Protein AF-A0A1U7P4U6-F1 (afdb_monomer_lite)

Organism: NCBI:txid249408

Structure (mmCIF, N/CA/C/O backbone):
data_AF-A0A1U7P4U6-F1
#
_entry.id   AF-A0A1U7P4U6-F1
#
loop_
_atom_site.group_PDB
_atom_site.id
_atom_site.type_symbol
_atom_site.label_atom_id
_atom_site.label_alt_id
_atom_site.label_comp_id
_atom_site.label_asym_id
_atom_site.label_entity_id
_atom_site.label_seq_id
_atom_site.pdbx_PDB_ins_code
_atom_site.Cartn_x
_atom_site.Cartn_y
_atom_site.Cartn_z
_atom_site.occupancy
_atom_site.B_iso_or_equiv
_atom_site.auth_seq_id
_atom_site.auth_comp_id
_atom_site.auth_asym_id
_atom_site.auth_atom_id
_atom_site.pdbx_PDB_model_num
ATOM 1 N N . MET A 1 1 ? 29.900 33.992 -66.156 1.00 55.50 1 MET A N 1
ATOM 2 C CA . MET A 1 1 ? 29.166 33.677 -67.401 1.00 55.50 1 MET A CA 1
ATOM 3 C C . MET A 1 1 ? 28.022 32.745 -67.051 1.00 55.50 1 MET A C 1
ATOM 5 O O . MET A 1 1 ? 28.224 31.844 -66.248 1.00 55.50 1 MET A O 1
ATOM 9 N N . THR A 1 2 ? 26.828 32.993 -67.5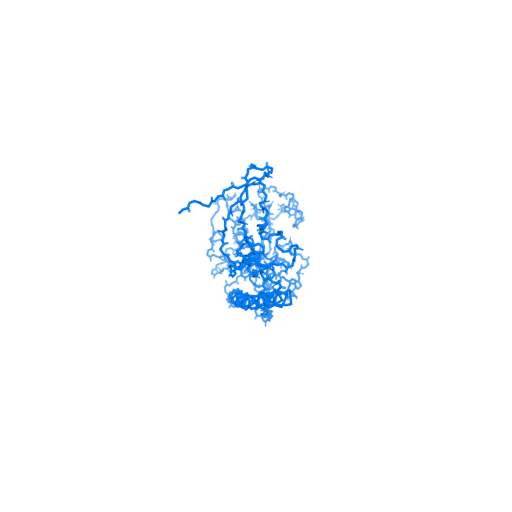75 1.00 81.25 2 THR A N 1
ATOM 10 C CA . THR A 1 2 ? 25.659 32.120 -67.413 1.00 81.25 2 THR A CA 1
ATOM 11 C C . THR A 1 2 ? 25.801 30.893 -68.313 1.00 81.25 2 THR A C 1
ATOM 13 O O . THR A 1 2 ? 26.124 31.033 -69.490 1.00 81.25 2 THR A O 1
ATOM 16 N N . LEU A 1 3 ? 25.579 29.696 -67.762 1.00 89.81 3 LEU A N 1
ATOM 17 C CA . LEU A 1 3 ? 25.575 28.460 -68.549 1.00 89.81 3 LEU A CA 1
ATOM 18 C C . LEU A 1 3 ? 24.388 28.463 -69.527 1.00 89.81 3 LEU A C 1
ATOM 20 O O . LEU A 1 3 ? 23.290 28.872 -69.131 1.00 89.81 3 LEU A O 1
ATOM 24 N N . PRO A 1 4 ? 24.569 28.002 -70.776 1.00 93.56 4 PRO A N 1
ATOM 25 C CA . PRO A 1 4 ? 23.476 27.903 -71.733 1.00 93.56 4 PRO A CA 1
ATOM 26 C C . PRO A 1 4 ? 22.431 26.886 -71.251 1.00 93.56 4 PRO A C 1
ATOM 28 O O . PRO A 1 4 ? 22.769 25.848 -70.676 1.00 93.56 4 PRO A O 1
ATOM 31 N N . VAL A 1 5 ? 21.151 27.198 -71.467 1.00 94.06 5 VAL A N 1
ATOM 32 C CA . VAL A 1 5 ? 20.014 26.347 -71.084 1.00 94.06 5 VAL A CA 1
ATOM 33 C C . VAL A 1 5 ? 19.360 25.799 -72.344 1.00 94.06 5 VAL A C 1
ATOM 35 O O . VAL A 1 5 ? 18.962 26.569 -73.216 1.00 94.06 5 VAL A O 1
ATOM 38 N N . HIS A 1 6 ? 19.209 24.481 -72.422 1.00 93.25 6 HIS A N 1
ATOM 39 C CA . HIS A 1 6 ? 18.586 23.801 -73.552 1.00 93.25 6 HIS A CA 1
ATOM 40 C C . HIS A 1 6 ? 17.332 23.045 -73.114 1.00 93.25 6 HIS A C 1
ATOM 42 O O . HIS A 1 6 ? 17.271 22.518 -72.005 1.00 93.25 6 HIS A O 1
ATOM 48 N N . ARG A 1 7 ? 16.337 22.971 -74.003 1.00 91.94 7 ARG A N 1
ATOM 49 C CA . ARG A 1 7 ? 15.108 22.170 -73.820 1.00 91.94 7 ARG A CA 1
ATOM 50 C C . ARG A 1 7 ? 15.177 20.792 -74.474 1.00 91.94 7 ARG A C 1
ATOM 52 O O . ARG A 1 7 ? 14.282 19.978 -74.288 1.00 91.94 7 ARG A O 1
ATOM 59 N N . GLU A 1 8 ? 16.257 20.540 -75.200 1.00 91.88 8 GLU A N 1
ATOM 60 C CA . GLU A 1 8 ? 16.641 19.253 -75.771 1.00 91.88 8 GLU A CA 1
ATOM 61 C C . GLU A 1 8 ? 18.123 19.040 -75.465 1.00 91.88 8 GLU A C 1
ATOM 63 O O . GLU A 1 8 ? 18.867 20.010 -75.314 1.00 91.88 8 GLU A O 1
ATOM 68 N N . ILE A 1 9 ? 18.554 17.790 -75.311 1.00 92.44 9 ILE A N 1
ATOM 69 C CA . ILE A 1 9 ? 19.951 17.483 -74.989 1.00 92.44 9 ILE A CA 1
ATOM 70 C C . ILE A 1 9 ? 20.779 17.641 -76.275 1.00 92.44 9 ILE A C 1
ATOM 72 O O . ILE A 1 9 ? 20.522 16.895 -77.218 1.00 92.44 9 ILE A O 1
ATOM 76 N N . PRO A 1 10 ? 21.751 18.572 -76.338 1.00 93.19 10 PRO A N 1
ATOM 77 C CA . PRO A 1 10 ? 22.569 18.759 -77.533 1.00 93.19 10 PRO A CA 1
ATOM 78 C C . PRO A 1 10 ? 23.469 17.555 -77.822 1.00 93.19 10 PRO A C 1
ATOM 80 O O . PRO A 1 10 ? 23.935 16.883 -76.896 1.00 93.19 10 PRO A O 1
ATOM 83 N N . ASP A 1 11 ? 23.779 17.342 -79.100 1.00 92.19 11 ASP A N 1
ATOM 84 C CA . ASP A 1 11 ? 24.705 16.296 -79.533 1.00 92.19 11 ASP A CA 1
ATOM 85 C C . ASP A 1 11 ? 26.071 16.427 -78.845 1.00 92.19 11 ASP A C 1
ATOM 87 O O . ASP A 1 11 ? 26.626 17.515 -78.687 1.00 92.19 11 ASP A O 1
ATOM 91 N N . GLY A 1 12 ? 26.617 15.293 -78.402 1.00 91.25 12 GLY A N 1
ATOM 92 C CA . GLY A 1 12 ? 27.886 15.242 -77.673 1.00 91.25 12 GLY A CA 1
ATOM 93 C C . GLY A 1 12 ? 27.808 15.654 -76.196 1.00 91.25 12 GLY A C 1
ATOM 94 O O . GLY A 1 12 ? 28.801 15.487 -75.483 1.00 91.25 12 GLY A O 1
ATOM 95 N N . LEU A 1 13 ? 26.651 16.115 -75.703 1.00 95.31 13 LEU A N 1
ATOM 96 C CA . LEU A 1 13 ? 26.385 16.356 -74.282 1.00 95.31 13 LEU A CA 1
ATOM 97 C C . LEU A 1 13 ? 25.412 15.323 -73.714 1.00 95.31 13 LEU A C 1
ATOM 99 O O . LEU A 1 13 ? 24.599 14.737 -74.422 1.00 95.31 13 LEU A O 1
ATOM 103 N N . ASN A 1 14 ? 25.471 15.093 -72.404 1.00 95.50 14 ASN A N 1
ATOM 104 C CA . ASN A 1 14 ? 24.477 14.273 -71.722 1.00 95.50 14 ASN A CA 1
ATOM 105 C C . ASN A 1 14 ? 24.374 14.634 -70.233 1.00 95.50 14 ASN A C 1
ATOM 107 O O . ASN A 1 14 ? 25.322 15.136 -69.626 1.00 95.50 14 ASN A O 1
ATOM 111 N N . HIS A 1 15 ? 23.217 14.377 -69.626 1.00 93.56 15 HIS A N 1
ATOM 112 C CA . HIS A 1 15 ? 23.033 14.536 -68.187 1.00 93.56 15 HIS A CA 1
ATOM 113 C C . HIS A 1 15 ? 23.576 13.313 -67.434 1.00 93.56 15 HIS A C 1
ATOM 115 O O . HIS A 1 15 ? 23.691 12.214 -67.982 1.00 93.56 15 HIS A O 1
ATOM 121 N N . LYS A 1 16 ? 23.844 13.465 -66.130 1.00 90.88 16 LYS A N 1
ATOM 122 C CA . LYS A 1 16 ? 24.446 12.416 -65.277 1.00 90.88 16 LYS A CA 1
ATOM 123 C C . LYS A 1 16 ? 23.777 11.040 -65.425 1.00 90.88 16 LYS A C 1
ATOM 125 O O . LYS A 1 16 ? 24.458 10.029 -65.574 1.00 90.88 16 LYS A O 1
ATOM 130 N N . THR A 1 17 ? 22.444 10.989 -65.424 1.00 90.06 17 THR A N 1
ATOM 131 C CA . THR A 1 17 ? 21.691 9.729 -65.576 1.00 90.06 17 THR A CA 1
ATOM 132 C C . THR A 1 17 ? 21.858 9.085 -66.957 1.00 90.06 17 THR A C 1
ATOM 134 O O . THR A 1 17 ? 21.871 7.861 -67.052 1.00 90.06 17 THR A O 1
ATOM 137 N N . GLY A 1 18 ? 21.990 9.876 -68.025 1.00 90.50 18 GLY A N 1
ATOM 138 C CA . GLY A 1 18 ? 22.149 9.374 -69.387 1.00 90.50 18 GLY A CA 1
ATOM 139 C C . GLY A 1 18 ? 23.566 8.863 -69.626 1.00 90.50 18 GLY A C 1
ATOM 140 O O . GLY A 1 18 ? 23.717 7.751 -70.120 1.00 90.50 18 GLY A O 1
ATOM 141 N N . LEU A 1 19 ? 24.588 9.573 -69.126 1.00 91.44 19 LEU A N 1
ATOM 142 C CA . LEU A 1 19 ? 25.961 9.050 -69.061 1.00 91.44 19 LEU A CA 1
ATOM 143 C C . LEU A 1 19 ? 26.020 7.721 -68.299 1.00 91.44 19 LEU A C 1
ATOM 145 O O . LEU A 1 19 ? 26.607 6.756 -68.781 1.00 91.44 19 LEU A O 1
ATOM 149 N N . LYS A 1 20 ? 25.312 7.618 -67.165 1.00 88.44 20 LYS A N 1
ATOM 150 C CA . LYS A 1 20 ? 25.260 6.379 -66.379 1.00 88.44 20 LYS A CA 1
ATOM 151 C C . LYS A 1 20 ? 24.671 5.196 -67.154 1.00 88.44 20 LYS A C 1
ATOM 153 O O . LYS A 1 20 ? 25.165 4.077 -67.012 1.00 88.44 20 LYS A O 1
ATOM 158 N N . ARG A 1 21 ? 23.653 5.428 -67.995 1.00 90.00 21 ARG A N 1
ATOM 159 C CA . ARG A 1 21 ? 23.093 4.398 -68.896 1.00 90.00 21 ARG A CA 1
ATOM 160 C C . ARG A 1 21 ? 24.102 3.944 -69.956 1.00 90.00 21 ARG A C 1
ATOM 162 O O . ARG A 1 21 ? 24.082 2.776 -70.321 1.00 90.00 21 ARG A O 1
ATOM 169 N N . LEU A 1 22 ? 25.003 4.831 -70.378 1.00 90.12 22 LEU A N 1
ATOM 170 C CA . LEU A 1 22 ? 26.117 4.534 -71.288 1.00 90.12 22 LEU A CA 1
ATOM 171 C C . LEU A 1 22 ? 27.331 3.897 -70.585 1.00 90.12 22 LEU A C 1
ATOM 173 O O . LEU A 1 22 ? 28.326 3.603 -71.236 1.00 90.12 22 LEU A O 1
ATOM 177 N N . GLY A 1 23 ? 27.275 3.677 -69.265 1.00 87.69 23 GLY A N 1
ATOM 178 C CA . GLY A 1 23 ? 28.413 3.162 -68.499 1.00 87.69 23 GLY A CA 1
ATOM 179 C C . GLY A 1 23 ? 29.506 4.201 -68.234 1.00 87.69 23 GLY A C 1
ATOM 180 O O . GLY A 1 23 ? 30.621 3.808 -67.906 1.00 87.69 23 GLY A O 1
ATOM 181 N N . LEU A 1 24 ? 29.189 5.495 -68.346 1.00 91.12 24 LEU A N 1
ATOM 182 C CA . LEU A 1 24 ? 30.116 6.615 -68.177 1.00 91.12 24 LEU A CA 1
ATOM 183 C C . LEU A 1 24 ? 29.758 7.487 -66.958 1.00 91.12 24 LEU A C 1
ATOM 185 O O . LEU A 1 24 ? 28.585 7.646 -66.610 1.00 91.12 24 LEU A O 1
ATOM 189 N N . SER A 1 25 ? 30.763 8.077 -66.314 1.00 87.88 25 SER A N 1
ATOM 190 C CA . SER A 1 25 ? 30.631 9.079 -65.255 1.00 87.88 25 SER A CA 1
ATOM 191 C C . SER A 1 25 ? 31.148 10.443 -65.742 1.00 87.88 25 SER A C 1
ATOM 193 O O . SER A 1 25 ? 32.100 10.506 -66.522 1.00 87.88 25 SER A O 1
ATOM 195 N N . PRO A 1 26 ? 30.518 11.559 -65.337 1.00 90.69 26 PRO A N 1
ATOM 196 C CA . PRO A 1 26 ? 30.991 12.889 -65.708 1.00 90.69 26 PRO A CA 1
ATOM 197 C C . PRO A 1 26 ? 32.293 13.231 -64.967 1.00 90.69 26 PRO A C 1
ATOM 199 O O . PRO A 1 26 ? 32.318 13.204 -63.738 1.00 90.69 26 PRO A O 1
ATOM 202 N N . THR A 1 27 ? 33.347 13.585 -65.703 1.00 82.94 27 THR A N 1
ATOM 203 C CA . THR A 1 27 ? 34.689 13.893 -65.160 1.00 82.94 27 THR A CA 1
ATOM 204 C C . THR A 1 27 ? 35.206 15.292 -65.524 1.00 82.94 27 THR A C 1
ATOM 206 O O . THR A 1 27 ? 36.361 15.604 -65.258 1.00 82.94 27 THR A O 1
ATOM 209 N N . GLY A 1 28 ? 34.352 16.149 -66.094 1.00 83.88 28 GLY A N 1
ATOM 210 C CA . GLY A 1 28 ? 34.682 17.526 -66.483 1.00 83.88 28 GLY A CA 1
ATOM 211 C C . GLY A 1 28 ? 33.637 18.550 -66.037 1.00 83.88 28 GLY A C 1
ATOM 212 O O . GLY A 1 28 ? 32.666 18.211 -65.354 1.00 83.88 28 GLY A O 1
ATOM 213 N N . ASP A 1 29 ? 33.841 19.802 -66.446 1.00 91.12 29 ASP A N 1
ATOM 214 C CA . ASP A 1 29 ? 32.976 20.924 -66.080 1.00 91.12 29 ASP A CA 1
ATOM 215 C C . ASP A 1 29 ? 31.543 20.768 -66.603 1.00 91.12 29 ASP A C 1
ATOM 217 O O . ASP A 1 29 ? 31.268 20.104 -67.608 1.00 91.12 29 ASP A O 1
ATOM 221 N N . VAL A 1 30 ? 30.607 21.420 -65.912 1.00 94.12 30 VAL A N 1
ATOM 222 C CA . VAL A 1 30 ? 29.237 21.566 -66.406 1.00 94.12 30 VAL A CA 1
ATOM 223 C C . VAL A 1 30 ? 29.261 22.528 -67.588 1.00 94.12 30 VAL A C 1
ATOM 225 O O . VAL A 1 30 ? 29.617 23.693 -67.430 1.00 94.12 30 VAL A O 1
ATOM 228 N N . LEU A 1 31 ? 28.855 22.051 -68.763 1.00 94.31 31 LEU A N 1
ATOM 229 C CA . LEU A 1 31 ? 28.908 22.839 -69.998 1.00 94.31 31 LEU A CA 1
ATOM 230 C C . LEU A 1 31 ? 27.579 23.528 -70.318 1.00 94.31 31 LEU A C 1
ATOM 232 O O . LEU A 1 31 ? 27.561 24.544 -71.007 1.00 94.31 31 LEU A O 1
ATOM 236 N N . ALA A 1 32 ? 26.468 22.983 -69.818 1.00 94.06 32 ALA A N 1
ATOM 237 C CA . ALA A 1 32 ? 25.128 23.500 -70.060 1.00 94.06 32 ALA A CA 1
ATOM 238 C C . ALA A 1 32 ? 24.122 22.979 -69.019 1.00 94.06 32 ALA A C 1
ATOM 240 O O . ALA A 1 32 ? 24.419 22.071 -68.239 1.00 94.06 32 ALA A O 1
ATOM 241 N N . LEU A 1 33 ? 22.911 23.531 -69.027 1.00 96.00 33 LEU A N 1
ATOM 242 C CA . LEU A 1 33 ? 21.767 23.025 -68.271 1.00 96.00 33 LEU A CA 1
ATOM 243 C C . LEU A 1 33 ? 20.709 22.482 -69.235 1.00 96.00 33 LEU A C 1
ATOM 245 O O . LEU A 1 33 ? 20.393 23.113 -70.239 1.00 96.00 33 LEU A O 1
ATOM 249 N N . TYR A 1 34 ? 20.128 21.337 -68.903 1.00 95.62 34 TYR A N 1
ATOM 250 C CA . TYR A 1 34 ? 18.962 20.780 -69.578 1.00 95.62 34 TYR A CA 1
ATOM 251 C C . TYR A 1 34 ? 17.714 21.073 -68.749 1.00 95.62 34 TYR A C 1
ATOM 253 O O . TYR A 1 34 ? 17.629 20.643 -67.599 1.00 95.62 34 TYR A O 1
ATOM 261 N N . GLU A 1 35 ? 16.777 21.828 -69.316 1.00 95.88 35 GLU A N 1
ATOM 262 C CA . GLU A 1 35 ? 15.482 22.158 -68.726 1.00 95.88 35 GLU A CA 1
ATOM 263 C C . GLU A 1 35 ? 14.418 21.190 -69.240 1.00 95.88 35 GLU A C 1
ATOM 265 O O . GLU A 1 35 ? 14.168 21.101 -70.441 1.00 95.88 35 GLU A O 1
ATOM 270 N N . TYR A 1 36 ? 13.773 20.477 -68.323 1.00 91.50 36 TYR A N 1
ATOM 271 C CA . TYR A 1 36 ? 12.796 19.446 -68.642 1.00 91.50 36 TYR A CA 1
ATOM 272 C C . TYR A 1 36 ? 11.529 19.619 -67.811 1.00 91.50 36 TYR A C 1
ATOM 274 O O . TYR A 1 36 ? 11.538 20.171 -66.710 1.00 91.50 36 TYR A O 1
ATOM 282 N N . ARG A 1 37 ? 10.403 19.161 -68.359 1.00 92.31 37 ARG A N 1
ATOM 283 C CA . ARG A 1 37 ? 9.091 19.314 -67.728 1.00 92.31 37 ARG A CA 1
ATOM 284 C C . ARG A 1 37 ? 8.827 18.189 -66.728 1.00 92.31 37 ARG A C 1
ATOM 286 O O . ARG A 1 37 ? 8.955 17.013 -67.061 1.00 92.31 37 ARG A O 1
ATOM 293 N N . THR A 1 38 ? 8.375 18.550 -65.532 1.00 90.19 38 THR A N 1
ATOM 294 C CA . THR A 1 38 ? 7.883 17.641 -64.491 1.00 90.19 38 THR A CA 1
ATOM 295 C C . THR A 1 38 ? 6.412 17.927 -64.180 1.00 90.19 38 THR A C 1
ATOM 297 O O . THR A 1 38 ? 5.814 18.883 -64.678 1.00 90.19 38 THR A O 1
ATOM 300 N N . ARG A 1 39 ? 5.786 17.092 -63.340 1.00 87.00 39 ARG A N 1
ATOM 301 C CA . ARG A 1 39 ? 4.396 17.311 -62.894 1.00 87.00 39 ARG A CA 1
ATOM 302 C C . ARG A 1 39 ? 4.227 18.597 -62.073 1.00 87.00 39 ARG A C 1
ATOM 304 O O . ARG A 1 39 ? 3.108 19.080 -61.958 1.00 87.00 39 ARG A O 1
ATOM 311 N N . LYS A 1 40 ? 5.317 19.135 -61.511 1.00 88.88 40 LYS A N 1
ATOM 312 C CA . LYS A 1 40 ? 5.330 20.336 -60.661 1.00 88.88 40 LYS A CA 1
ATOM 313 C C . LYS A 1 40 ? 5.848 21.591 -61.379 1.00 88.88 40 LYS A C 1
ATOM 315 O O . LYS A 1 40 ? 5.949 22.635 -60.748 1.00 88.88 40 LYS A O 1
ATOM 320 N N . GLY A 1 41 ? 6.169 21.513 -62.674 1.00 92.25 41 GLY A N 1
ATOM 321 C CA . GLY A 1 41 ? 6.690 22.646 -63.445 1.00 92.25 41 GLY A CA 1
ATOM 322 C C . GLY A 1 41 ? 7.861 22.252 -64.339 1.00 92.25 41 GLY A C 1
ATOM 323 O O . GLY A 1 41 ? 7.825 21.203 -64.974 1.00 92.25 41 GLY A O 1
ATOM 324 N N . TYR A 1 42 ? 8.884 23.100 -64.408 1.00 91.69 42 TYR A N 1
ATOM 325 C CA . TYR A 1 42 ? 10.138 22.807 -65.102 1.00 91.69 42 TYR A CA 1
ATOM 326 C C . TYR A 1 42 ? 11.269 22.658 -64.089 1.00 91.69 42 TYR A C 1
ATOM 328 O O . TYR A 1 42 ? 11.386 23.455 -63.161 1.00 91.69 42 TYR A O 1
ATOM 336 N N . GLU A 1 43 ? 12.109 21.651 -64.291 1.00 94.69 43 GLU A N 1
ATOM 337 C CA . GLU A 1 43 ? 13.324 21.418 -63.516 1.00 94.69 43 GLU A CA 1
ATOM 338 C C . GLU A 1 43 ? 14.542 21.457 -64.436 1.00 94.69 43 GLU A C 1
ATOM 340 O O . GLU A 1 43 ? 14.427 21.331 -65.656 1.00 94.69 43 GLU A O 1
ATOM 345 N N . ARG A 1 44 ? 15.727 21.656 -63.853 1.00 94.50 44 ARG A N 1
ATOM 346 C CA . ARG A 1 44 ? 16.990 21.725 -64.594 1.00 94.50 44 ARG A CA 1
ATOM 347 C C . ARG A 1 44 ? 17.990 20.719 -64.056 1.00 94.50 44 ARG A C 1
ATOM 349 O O . ARG A 1 44 ? 18.078 20.513 -62.849 1.00 94.50 44 ARG A O 1
ATOM 356 N N . CYS A 1 45 ? 18.783 20.133 -64.944 1.00 93.56 45 CYS A N 1
ATOM 357 C CA . CYS A 1 45 ? 19.941 19.331 -64.562 1.00 93.56 45 CYS A CA 1
ATOM 358 C C . CYS A 1 45 ? 21.173 19.670 -65.404 1.00 93.56 45 CYS A C 1
ATOM 360 O O . CYS A 1 45 ? 21.062 20.141 -66.533 1.00 93.56 45 CYS A O 1
ATOM 362 N N . ASN A 1 46 ? 22.352 19.386 -64.859 1.00 96.81 46 ASN A N 1
ATOM 363 C CA . ASN A 1 46 ? 23.634 19.655 -65.506 1.00 96.81 46 ASN A CA 1
ATOM 364 C C . ASN A 1 46 ? 23.887 18.725 -66.702 1.00 96.81 46 ASN A C 1
ATOM 366 O O . ASN A 1 46 ? 23.636 17.517 -66.619 1.00 96.81 46 ASN A O 1
ATOM 370 N N . LEU A 1 47 ? 24.445 19.289 -67.773 1.00 95.38 47 LEU A N 1
ATOM 371 C CA . LEU A 1 47 ? 24.953 18.587 -68.947 1.00 95.38 47 LEU A CA 1
ATOM 372 C C . LEU A 1 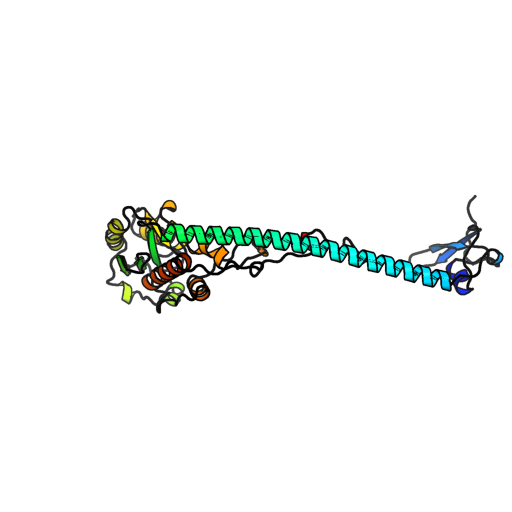47 ? 26.484 18.600 -68.966 1.00 95.38 47 LEU A C 1
ATOM 374 O O . LEU A 1 47 ? 27.119 19.618 -68.683 1.00 95.38 47 LEU A O 1
ATOM 378 N N . TYR A 1 48 ? 27.057 17.465 -69.350 1.00 96.12 48 TYR A N 1
ATOM 379 C CA . TYR A 1 48 ? 28.495 17.216 -69.415 1.00 96.12 48 TYR A CA 1
ATOM 380 C C . TYR A 1 48 ? 28.859 16.686 -70.804 1.00 96.12 48 TYR A C 1
ATOM 382 O O . TYR A 1 48 ? 28.040 16.013 -71.433 1.00 96.12 48 TYR A O 1
ATOM 390 N N . ALA A 1 49 ? 30.080 16.946 -71.274 1.00 94.81 49 ALA A N 1
ATOM 391 C CA . ALA A 1 49 ? 30.564 16.366 -72.526 1.00 94.81 49 ALA A CA 1
ATOM 392 C C . ALA A 1 49 ? 30.713 14.843 -72.412 1.00 94.81 49 ALA A C 1
ATOM 394 O O . ALA A 1 49 ? 31.409 14.346 -71.529 1.00 94.81 49 ALA A O 1
ATOM 395 N N . VAL A 1 50 ? 30.111 14.107 -73.349 1.00 90.81 50 VAL A N 1
ATOM 396 C CA . VAL A 1 50 ? 30.233 12.642 -73.441 1.00 90.81 50 VAL A CA 1
ATOM 397 C C . VAL A 1 50 ? 31.684 12.241 -73.717 1.00 90.81 50 VAL A C 1
ATOM 399 O O . VAL A 1 50 ? 32.180 11.299 -73.113 1.00 90.81 50 VAL A O 1
ATOM 402 N N . ALA A 1 51 ? 32.387 12.991 -74.573 1.00 90.88 51 ALA A N 1
ATOM 403 C CA . ALA A 1 51 ? 33.787 12.732 -74.922 1.00 90.88 51 ALA A CA 1
ATOM 404 C C . ALA A 1 51 ? 34.769 12.952 -73.755 1.00 90.88 51 ALA A C 1
ATOM 406 O O . ALA A 1 51 ? 35.855 12.385 -73.755 1.00 90.88 51 ALA A O 1
ATOM 407 N N . ALA A 1 52 ? 34.388 13.768 -72.768 1.00 89.25 52 ALA A N 1
ATOM 408 C CA . ALA A 1 52 ? 35.184 14.024 -71.570 1.00 89.25 52 ALA A CA 1
ATOM 409 C C . ALA A 1 52 ? 34.775 13.132 -70.384 1.00 89.25 52 ALA A C 1
ATOM 411 O O . ALA A 1 52 ? 35.274 13.339 -69.279 1.00 89.25 52 ALA A O 1
ATOM 412 N N . ALA A 1 53 ? 33.842 12.193 -70.585 1.00 90.44 53 ALA A N 1
ATOM 413 C CA . ALA A 1 53 ? 33.351 11.282 -69.558 1.00 90.44 53 ALA A CA 1
ATOM 414 C C . ALA A 1 53 ? 34.210 10.009 -69.484 1.00 90.44 53 ALA A C 1
ATOM 416 O O . ALA A 1 53 ? 34.705 9.516 -70.498 1.00 90.44 53 ALA A O 1
ATOM 417 N N . ALA A 1 54 ? 34.356 9.450 -68.284 1.00 89.00 54 ALA A N 1
ATOM 418 C CA . ALA A 1 54 ? 35.168 8.259 -68.035 1.00 89.00 54 ALA A CA 1
ATOM 419 C C . ALA A 1 54 ? 34.295 7.011 -67.795 1.00 89.00 54 ALA A C 1
ATOM 421 O O . ALA A 1 54 ? 33.159 7.151 -67.341 1.00 89.00 54 ALA A O 1
ATOM 422 N N . PRO A 1 55 ? 34.788 5.782 -68.046 1.00 89.44 55 PRO A N 1
ATOM 423 C CA . PRO A 1 55 ? 34.083 4.556 -67.670 1.00 89.44 55 PRO A CA 1
ATOM 424 C C . PRO A 1 55 ? 33.741 4.513 -66.174 1.00 89.44 55 PRO A C 1
ATOM 426 O O . PRO A 1 55 ? 34.559 4.865 -65.326 1.00 89.44 55 PRO A O 1
ATOM 429 N N . ILE A 1 56 ? 32.535 4.054 -65.837 1.00 84.50 56 ILE A N 1
ATOM 430 C CA . ILE A 1 56 ? 32.133 3.838 -64.443 1.00 84.50 56 ILE A CA 1
ATOM 431 C C . ILE A 1 56 ? 32.896 2.641 -63.880 1.00 84.50 56 ILE A C 1
ATOM 433 O O . ILE A 1 56 ? 32.717 1.512 -64.344 1.00 84.50 56 ILE A O 1
ATOM 437 N N . ASP A 1 57 ? 33.646 2.866 -62.802 1.00 83.19 57 ASP A N 1
ATOM 438 C CA . ASP A 1 57 ? 34.178 1.798 -61.958 1.00 83.19 57 ASP A CA 1
ATOM 439 C C . ASP A 1 57 ? 33.053 1.170 -61.118 1.00 83.19 57 ASP A C 1
ATOM 441 O O . ASP A 1 57 ? 32.834 1.491 -59.949 1.00 83.19 57 ASP A O 1
ATOM 445 N N . ARG A 1 58 ? 32.287 0.269 -61.740 1.00 81.69 58 ARG A N 1
ATOM 446 C CA . ARG A 1 58 ? 31.158 -0.405 -61.081 1.00 81.69 58 ARG A CA 1
ATOM 447 C C . ARG A 1 58 ? 31.608 -1.263 -59.899 1.00 81.69 58 ARG A C 1
ATOM 449 O O . ARG A 1 58 ? 30.851 -1.398 -58.938 1.00 81.69 58 ARG A O 1
ATOM 456 N N . ALA A 1 59 ? 32.804 -1.847 -59.975 1.00 82.62 59 ALA A N 1
ATOM 457 C CA . ALA A 1 59 ? 33.356 -2.676 -58.911 1.00 82.62 59 ALA A CA 1
ATOM 458 C C . ALA A 1 59 ? 33.731 -1.813 -57.697 1.00 82.62 59 ALA A C 1
ATOM 460 O O . ALA A 1 59 ? 33.311 -2.125 -56.581 1.00 82.62 59 ALA A O 1
ATOM 461 N N . GLY A 1 60 ? 34.416 -0.689 -57.916 1.00 82.81 60 GLY A N 1
ATOM 462 C CA . GLY A 1 60 ? 34.723 0.294 -56.880 1.00 82.81 60 GLY A CA 1
ATOM 463 C C . GLY A 1 60 ? 33.479 0.952 -56.286 1.00 82.81 60 GLY A C 1
ATOM 464 O O . GLY A 1 60 ? 33.380 1.061 -55.065 1.00 82.81 60 GLY A O 1
ATOM 465 N N . GLU A 1 61 ? 32.474 1.311 -57.097 1.00 82.00 61 GLU A N 1
ATOM 466 C CA . GLU A 1 61 ? 31.193 1.844 -56.600 1.00 82.00 61 GLU A CA 1
ATOM 467 C C . GLU A 1 61 ? 30.437 0.821 -55.732 1.00 82.00 61 GLU A C 1
ATOM 469 O O . GLU A 1 61 ? 29.907 1.172 -54.671 1.00 82.00 61 GLU A O 1
ATOM 474 N N . ALA A 1 62 ? 30.392 -0.449 -56.150 1.00 82.94 62 ALA A N 1
ATOM 475 C CA . ALA A 1 62 ? 29.761 -1.520 -55.381 1.00 82.94 62 ALA A CA 1
ATOM 476 C C . ALA A 1 62 ? 30.505 -1.789 -54.065 1.00 82.94 62 ALA A C 1
ATOM 478 O O . ALA A 1 62 ? 29.867 -1.908 -53.014 1.00 82.94 62 ALA A O 1
ATOM 479 N N . GLN A 1 63 ? 31.840 -1.820 -54.107 1.00 85.94 63 GLN A N 1
ATOM 480 C CA . GLN A 1 63 ? 32.680 -1.980 -52.925 1.00 85.94 63 GLN A CA 1
ATOM 481 C C . GLN A 1 63 ? 32.502 -0.800 -51.961 1.00 85.94 63 GLN A C 1
ATOM 483 O O . GLN A 1 63 ? 32.237 -1.016 -50.783 1.00 85.94 63 GLN A O 1
ATOM 488 N N . ALA A 1 64 ? 32.527 0.442 -52.452 1.00 83.69 64 ALA A N 1
ATOM 489 C CA . ALA A 1 64 ? 32.293 1.637 -51.644 1.00 83.69 64 ALA A CA 1
ATOM 490 C C . ALA A 1 64 ? 30.893 1.644 -51.008 1.00 83.69 64 ALA A C 1
ATOM 492 O O . ALA A 1 64 ? 30.747 1.997 -49.836 1.00 83.69 64 ALA A O 1
ATOM 493 N N . ARG A 1 65 ? 29.852 1.214 -51.739 1.00 87.06 65 ARG A N 1
ATOM 494 C CA . ARG A 1 65 ? 28.496 1.059 -51.188 1.00 87.06 65 ARG A CA 1
ATOM 495 C C . ARG A 1 65 ? 28.457 0.007 -50.079 1.00 87.06 65 ARG A C 1
ATOM 497 O O . ARG A 1 65 ? 27.840 0.257 -49.045 1.00 87.06 65 ARG A O 1
ATOM 504 N N . LYS A 1 66 ? 29.108 -1.145 -50.276 1.00 91.94 66 LYS A N 1
ATOM 505 C CA . LYS A 1 66 ? 29.201 -2.205 -49.263 1.00 91.94 66 LYS A CA 1
ATOM 506 C C . LYS A 1 66 ? 29.927 -1.707 -48.013 1.00 91.94 66 LYS A C 1
ATOM 508 O O . LYS A 1 66 ? 29.404 -1.886 -46.920 1.00 91.94 66 LYS A O 1
ATOM 513 N N . THR A 1 67 ? 31.058 -1.020 -48.167 1.00 91.12 67 THR A N 1
ATOM 514 C CA . THR A 1 67 ? 31.811 -0.431 -47.048 1.00 91.12 67 THR A CA 1
ATOM 515 C C . THR A 1 67 ? 30.983 0.601 -46.285 1.00 91.12 67 THR A C 1
ATOM 517 O O . THR A 1 67 ? 30.932 0.547 -45.063 1.00 91.12 67 THR A O 1
ATOM 520 N N . ARG A 1 68 ? 30.264 1.498 -46.980 1.00 89.75 68 ARG A N 1
ATOM 521 C CA . ARG A 1 68 ? 29.355 2.463 -46.329 1.00 89.75 68 ARG A CA 1
ATOM 522 C C . ARG A 1 68 ? 28.233 1.773 -45.559 1.00 89.75 68 ARG A C 1
ATOM 524 O O . ARG A 1 68 ? 27.901 2.217 -44.468 1.00 89.75 68 ARG A O 1
ATOM 531 N N . LYS A 1 69 ? 27.657 0.701 -46.115 1.00 88.44 69 LYS A N 1
ATOM 532 C CA . LYS A 1 69 ? 26.638 -0.095 -45.421 1.00 88.44 69 LYS A CA 1
ATOM 533 C C . LYS A 1 69 ? 27.215 -0.737 -44.156 1.00 88.44 69 LYS A C 1
ATOM 535 O O . LYS A 1 69 ? 26.636 -0.566 -43.098 1.00 88.44 69 LYS A O 1
ATOM 540 N N . LEU A 1 70 ? 28.372 -1.394 -44.256 1.00 90.50 70 LEU A N 1
ATOM 541 C CA . LEU A 1 70 ? 29.041 -2.008 -43.104 1.00 90.50 70 LEU A CA 1
ATOM 542 C C . LEU A 1 70 ? 29.383 -0.981 -42.018 1.00 90.50 70 LEU A C 1
ATOM 544 O O . LEU A 1 70 ? 29.169 -1.258 -40.848 1.00 90.50 70 LEU A O 1
ATOM 548 N N . ALA A 1 71 ? 29.855 0.211 -42.393 1.00 86.62 71 ALA A N 1
ATOM 549 C CA . ALA A 1 71 ? 30.126 1.288 -41.442 1.00 86.62 71 ALA A CA 1
ATOM 550 C C . ALA A 1 71 ? 28.848 1.801 -40.752 1.00 86.62 71 ALA A C 1
ATOM 552 O O . ALA A 1 71 ? 28.871 2.077 -39.557 1.00 86.62 71 ALA A O 1
ATOM 553 N N . ARG A 1 72 ? 27.724 1.899 -41.482 1.00 84.44 72 ARG A N 1
ATOM 554 C CA . ARG A 1 72 ? 26.412 2.222 -40.894 1.00 84.44 72 ARG A CA 1
ATOM 555 C C . ARG A 1 72 ? 25.945 1.136 -39.928 1.00 84.44 72 ARG A C 1
ATOM 557 O O . ARG A 1 72 ? 25.557 1.463 -38.815 1.00 84.44 72 ARG A O 1
ATOM 564 N N . ASP A 1 73 ? 26.015 -0.129 -40.342 1.00 85.00 73 ASP A N 1
ATOM 565 C CA . ASP A 1 73 ? 25.607 -1.272 -39.521 1.00 85.00 73 ASP A CA 1
ATOM 566 C C . ASP A 1 73 ? 26.470 -1.370 -38.245 1.00 85.00 73 ASP A C 1
ATOM 568 O O . ASP A 1 73 ? 25.932 -1.584 -37.163 1.00 85.00 73 ASP A O 1
ATOM 572 N N . ALA A 1 74 ? 27.786 -1.140 -38.346 1.00 86.69 74 ALA A N 1
ATOM 573 C CA . ALA A 1 74 ? 28.698 -1.107 -37.200 1.00 86.69 74 ALA A CA 1
ATOM 574 C C . ALA A 1 74 ? 28.366 0.035 -36.230 1.00 86.69 74 ALA A C 1
ATOM 576 O O . ALA A 1 74 ? 28.189 -0.211 -35.042 1.00 86.69 74 ALA A O 1
ATOM 577 N N . ARG A 1 75 ? 28.179 1.261 -36.740 1.00 85.12 75 ARG A N 1
ATOM 578 C CA . ARG A 1 75 ? 27.777 2.410 -35.913 1.00 85.12 75 ARG A CA 1
ATOM 579 C C . ARG A 1 75 ? 26.429 2.179 -35.225 1.00 85.12 75 ARG A C 1
ATOM 581 O O . ARG A 1 75 ? 26.240 2.608 -34.093 1.00 85.12 75 ARG A O 1
ATOM 588 N N . ARG A 1 76 ? 25.487 1.511 -35.900 1.00 83.06 76 ARG A N 1
ATOM 589 C CA . ARG A 1 76 ? 24.195 1.145 -35.309 1.00 83.06 76 ARG A CA 1
ATOM 590 C C . ARG A 1 76 ? 24.378 0.195 -34.128 1.00 83.06 76 ARG A C 1
ATOM 592 O O . ARG A 1 76 ? 23.788 0.436 -33.086 1.00 83.06 76 ARG A O 1
ATOM 599 N N . LEU A 1 77 ? 25.203 -0.840 -34.285 1.00 86.00 77 LEU A N 1
ATOM 600 C CA . LEU A 1 77 ? 25.504 -1.785 -33.206 1.00 86.00 77 LEU A CA 1
ATOM 601 C C . LEU A 1 77 ? 26.215 -1.106 -32.026 1.00 86.00 77 LEU A C 1
ATOM 603 O O . LEU A 1 77 ? 25.889 -1.400 -30.883 1.00 86.00 77 LEU A O 1
ATOM 607 N N . GLU A 1 78 ? 27.145 -0.185 -32.292 1.00 86.69 78 GLU A N 1
ATOM 608 C CA . GLU A 1 78 ? 27.816 0.605 -31.248 1.00 86.69 78 GLU A CA 1
ATOM 609 C C . GLU A 1 78 ? 26.819 1.453 -30.447 1.00 86.69 78 GLU A C 1
ATOM 611 O O . GLU A 1 78 ? 26.850 1.436 -29.220 1.00 86.69 78 GLU A O 1
ATOM 616 N N . LEU A 1 79 ? 25.899 2.147 -31.127 1.00 84.25 79 LEU A N 1
ATOM 617 C CA . LEU A 1 79 ? 24.854 2.935 -30.465 1.00 84.25 79 LEU A CA 1
ATOM 618 C C . LEU A 1 79 ? 23.876 2.052 -29.680 1.00 84.25 79 LEU A C 1
ATOM 620 O O . LEU A 1 79 ? 23.555 2.379 -28.546 1.00 84.25 79 LEU A O 1
ATOM 624 N N . GLN A 1 80 ? 23.441 0.922 -30.247 1.00 84.31 80 GLN A N 1
ATOM 625 C CA . GLN A 1 80 ? 22.591 -0.050 -29.544 1.00 84.31 80 GLN A CA 1
ATOM 626 C C . GLN A 1 80 ? 23.247 -0.550 -28.258 1.00 84.31 80 GLN A C 1
ATOM 628 O O . GLN A 1 80 ? 22.597 -0.620 -27.222 1.00 84.31 80 GLN A O 1
ATOM 633 N N . ALA A 1 81 ? 24.538 -0.884 -28.315 1.00 87.25 81 ALA A N 1
ATOM 634 C CA . ALA A 1 81 ? 25.278 -1.326 -27.141 1.00 87.25 81 ALA A CA 1
ATOM 635 C C . ALA A 1 81 ? 25.382 -0.219 -26.081 1.00 87.25 81 ALA A C 1
ATOM 637 O O . ALA A 1 81 ? 25.220 -0.504 -24.899 1.00 87.25 81 ALA A O 1
ATOM 638 N N . HIS A 1 82 ? 25.605 1.028 -26.505 1.00 88.31 82 HIS A N 1
ATOM 639 C CA . HIS A 1 82 ? 25.665 2.178 -25.607 1.00 88.31 82 HIS A CA 1
ATOM 640 C C . HIS A 1 82 ? 24.336 2.412 -24.875 1.00 88.31 82 HIS A C 1
ATOM 642 O O . HIS A 1 82 ? 24.329 2.450 -23.649 1.00 88.31 82 HIS A O 1
ATOM 648 N N . PHE A 1 83 ? 23.210 2.480 -25.594 1.00 87.31 83 PHE A N 1
ATOM 649 C CA . PHE A 1 83 ? 21.900 2.671 -24.960 1.00 87.31 83 PHE A CA 1
ATOM 650 C C . PHE A 1 83 ? 21.499 1.484 -24.082 1.00 87.31 83 PHE A C 1
ATOM 652 O O . PHE A 1 83 ? 20.935 1.685 -23.013 1.00 87.31 83 PHE A O 1
ATOM 659 N N . ALA A 1 84 ? 21.845 0.252 -24.470 1.00 89.06 84 ALA A N 1
ATOM 660 C CA . ALA A 1 84 ? 21.615 -0.915 -23.623 1.00 89.06 84 ALA A CA 1
ATOM 661 C C . ALA A 1 84 ? 22.388 -0.837 -22.290 1.00 89.06 84 ALA A C 1
ATOM 663 O O . ALA A 1 84 ? 21.864 -1.245 -21.254 1.00 89.06 84 ALA A O 1
ATOM 664 N N . GLU A 1 85 ? 23.615 -0.306 -22.294 1.00 91.50 85 GLU A N 1
ATOM 665 C CA . GLU A 1 85 ? 24.403 -0.080 -21.075 1.00 91.50 85 GLU A CA 1
ATOM 666 C C . GLU A 1 85 ? 23.796 1.025 -20.192 1.00 91.50 85 GLU A C 1
ATOM 668 O O . GLU A 1 85 ? 23.728 0.880 -18.967 1.00 91.50 85 GLU A O 1
ATOM 673 N N . GLU A 1 86 ? 23.301 2.104 -20.800 1.00 92.81 86 GLU A N 1
ATOM 674 C CA . GLU A 1 86 ? 22.621 3.183 -20.075 1.00 92.81 86 GLU A CA 1
ATOM 675 C C . GLU A 1 86 ? 21.290 2.718 -19.467 1.00 92.81 86 GLU A C 1
ATOM 677 O O . GLU A 1 86 ? 21.042 2.964 -18.285 1.00 92.81 86 GLU A O 1
ATOM 682 N N . VAL A 1 87 ? 20.475 1.968 -20.219 1.00 92.94 87 VAL A N 1
ATOM 683 C CA . VAL A 1 87 ? 19.232 1.359 -19.717 1.00 92.94 87 VAL A CA 1
ATOM 684 C C . VAL A 1 87 ? 19.534 0.436 -18.540 1.00 92.94 87 VAL A C 1
ATOM 686 O O . VAL A 1 87 ? 18.923 0.584 -17.485 1.00 92.94 87 VAL A O 1
ATOM 689 N N . ALA A 1 88 ? 20.529 -0.449 -18.658 1.00 94.25 88 ALA A N 1
ATOM 690 C CA . ALA A 1 88 ? 20.918 -1.341 -17.563 1.00 94.25 88 ALA A CA 1
ATOM 691 C C . ALA A 1 88 ? 21.370 -0.572 -16.305 1.00 94.25 88 ALA A C 1
ATOM 693 O O . ALA A 1 88 ? 21.128 -1.010 -15.176 1.00 94.25 88 ALA A O 1
ATOM 694 N N . THR A 1 89 ? 22.010 0.587 -16.484 1.00 95.81 89 THR A N 1
ATOM 695 C CA . THR A 1 89 ? 22.398 1.468 -15.375 1.00 95.81 89 THR A CA 1
ATOM 696 C C . THR A 1 89 ? 21.166 2.063 -14.690 1.00 95.81 89 THR A C 1
ATOM 698 O O . THR A 1 89 ? 21.048 1.968 -13.467 1.00 95.81 89 THR A O 1
ATOM 701 N N . LEU A 1 90 ? 20.211 2.598 -15.458 1.00 95.25 90 LEU A N 1
ATOM 702 C CA . LEU A 1 90 ? 18.954 3.127 -14.920 1.00 95.25 90 LEU A CA 1
ATOM 703 C C . LEU A 1 90 ? 18.108 2.046 -14.233 1.00 95.25 90 LEU A C 1
ATOM 705 O O . LEU A 1 90 ? 17.554 2.293 -13.162 1.00 95.25 90 LEU A O 1
ATOM 709 N N . GLU A 1 91 ? 18.046 0.832 -14.786 1.00 96.56 91 GLU A N 1
ATOM 710 C CA . GLU A 1 91 ? 17.381 -0.309 -14.146 1.00 96.56 91 GLU A CA 1
ATOM 711 C C . GLU A 1 91 ? 18.012 -0.638 -12.787 1.00 96.56 91 GLU A C 1
ATOM 713 O O . GLU A 1 91 ? 17.302 -0.852 -11.800 1.00 96.56 91 GLU A O 1
ATOM 718 N N . ALA A 1 92 ? 19.346 -0.642 -12.698 1.00 97.25 92 ALA A N 1
ATOM 719 C CA . ALA A 1 92 ? 20.052 -0.896 -11.446 1.00 97.25 92 ALA A CA 1
ATOM 720 C C . ALA A 1 92 ? 19.788 0.199 -10.395 1.00 97.25 92 ALA A C 1
ATOM 722 O O . ALA A 1 92 ? 19.596 -0.102 -9.211 1.00 97.25 92 ALA A O 1
ATOM 723 N N . GLU A 1 93 ? 19.738 1.465 -10.812 1.00 97.25 93 GLU A N 1
ATOM 724 C CA . GLU A 1 93 ? 19.399 2.595 -9.943 1.00 97.25 93 GLU A CA 1
ATOM 725 C C . GLU A 1 93 ? 17.944 2.533 -9.459 1.00 97.25 93 GLU A C 1
ATOM 727 O O . GLU A 1 93 ? 17.685 2.657 -8.255 1.00 97.25 93 GLU A O 1
ATOM 732 N N . ALA A 1 94 ? 17.002 2.267 -10.368 1.00 97.06 94 ALA A N 1
ATOM 733 C CA . ALA A 1 94 ? 15.585 2.108 -10.061 1.00 97.06 94 ALA A CA 1
ATOM 734 C C . ALA A 1 94 ? 15.351 0.943 -9.088 1.00 97.06 94 ALA A C 1
ATOM 736 O O . ALA A 1 94 ? 14.656 1.099 -8.076 1.00 97.06 94 ALA A O 1
ATOM 737 N N . LEU A 1 95 ? 16.008 -0.197 -9.317 1.00 98.31 95 LEU A N 1
ATOM 738 C CA . LEU A 1 95 ? 15.977 -1.339 -8.409 1.00 98.31 95 LEU A CA 1
ATOM 739 C C . LEU A 1 95 ? 16.537 -0.974 -7.029 1.00 98.31 95 LEU A C 1
ATOM 741 O O . LEU A 1 95 ? 15.919 -1.281 -6.008 1.00 98.31 95 LEU A O 1
ATOM 745 N N . SER A 1 96 ? 17.680 -0.290 -6.973 1.00 98.31 96 SER A N 1
ATOM 746 C CA . SER A 1 96 ? 18.292 0.148 -5.713 1.00 98.31 96 SER A CA 1
ATOM 747 C C . SER A 1 96 ? 17.354 1.065 -4.912 1.00 98.31 96 SER A C 1
ATOM 749 O O . SER A 1 96 ? 17.148 0.863 -3.706 1.00 98.31 96 SER A O 1
ATOM 751 N N . ALA A 1 97 ? 16.706 2.021 -5.583 1.00 98.06 97 ALA A N 1
ATOM 752 C CA . ALA A 1 97 ? 15.713 2.906 -4.979 1.00 98.06 97 ALA A CA 1
ATOM 753 C C . ALA A 1 97 ? 14.477 2.135 -4.480 1.00 98.06 97 ALA A C 1
ATOM 755 O O . ALA A 1 97 ? 14.029 2.333 -3.343 1.00 98.06 97 ALA A O 1
ATOM 756 N N . ALA A 1 98 ? 13.960 1.200 -5.281 1.00 98.38 98 ALA A N 1
ATOM 757 C CA . ALA A 1 98 ? 12.845 0.335 -4.908 1.00 98.38 98 ALA A CA 1
ATOM 758 C C . ALA A 1 98 ? 13.171 -0.517 -3.668 1.00 98.38 98 ALA A C 1
ATOM 760 O O . ALA A 1 98 ? 12.413 -0.541 -2.692 1.00 98.38 98 ALA A O 1
ATOM 761 N N . GLN A 1 99 ? 14.355 -1.131 -3.637 1.00 98.62 99 GLN A N 1
ATOM 762 C CA . GLN A 1 99 ? 14.840 -1.899 -2.492 1.00 98.62 99 GLN A CA 1
ATOM 763 C C . GLN A 1 99 ? 15.005 -1.027 -1.237 1.00 98.62 99 GLN A C 1
ATOM 765 O O . GLN A 1 99 ? 14.768 -1.486 -0.116 1.00 98.62 99 GLN A O 1
ATOM 770 N N . ALA A 1 100 ? 15.397 0.243 -1.377 1.00 98.62 100 ALA A N 1
ATOM 771 C CA . ALA A 1 100 ? 15.451 1.175 -0.253 1.00 98.62 100 ALA A CA 1
ATOM 772 C C . ALA A 1 100 ? 14.052 1.461 0.327 1.00 98.62 100 ALA A C 1
ATOM 774 O O . ALA A 1 100 ? 13.882 1.473 1.554 1.00 98.62 100 ALA A O 1
ATOM 775 N N . HIS A 1 101 ? 13.035 1.632 -0.525 1.00 98.50 101 HIS A N 1
ATOM 776 C CA . HIS A 1 101 ? 11.640 1.772 -0.095 1.00 98.50 101 HIS A CA 1
ATOM 777 C C . HIS A 1 101 ? 11.121 0.521 0.617 1.00 98.50 101 HIS A C 1
ATOM 779 O O . HIS A 1 101 ? 10.524 0.646 1.690 1.00 98.50 101 HIS A O 1
ATOM 785 N N . TRP A 1 102 ? 11.419 -0.667 0.091 1.00 98.62 102 TRP A N 1
ATOM 786 C CA . TRP A 1 102 ? 11.084 -1.943 0.727 1.00 98.62 102 TRP A CA 1
ATOM 787 C C . TRP A 1 102 ? 11.682 -2.048 2.131 1.00 98.62 102 TRP A C 1
ATOM 789 O O . TRP A 1 102 ? 10.957 -2.254 3.107 1.00 98.62 102 TRP A O 1
ATOM 799 N N . ARG A 1 103 ? 12.989 -1.772 2.277 1.00 98.62 103 ARG A N 1
ATOM 800 C CA . ARG A 1 103 ? 13.681 -1.814 3.582 1.00 98.62 103 ARG A CA 1
ATOM 801 C C . ARG A 1 103 ? 13.069 -0.822 4.568 1.00 98.62 103 ARG A C 1
ATOM 803 O O . ARG A 1 103 ? 12.924 -1.122 5.753 1.00 98.62 103 ARG A O 1
ATOM 810 N N . LYS A 1 104 ? 12.689 0.368 4.091 1.00 98.62 104 LYS A N 1
ATOM 811 C CA . LYS A 1 104 ? 12.029 1.401 4.902 1.00 98.62 104 LYS A CA 1
ATOM 812 C C . LYS A 1 104 ? 10.638 0.961 5.365 1.00 98.62 104 LYS A C 1
ATOM 814 O O . LYS A 1 104 ? 10.302 1.203 6.526 1.00 98.62 104 LYS A O 1
ATOM 819 N N . GLY A 1 105 ? 9.847 0.345 4.487 1.00 98.38 105 GLY A N 1
ATOM 820 C CA . GLY A 1 105 ? 8.535 -0.223 4.811 1.00 98.38 105 GLY A CA 1
ATOM 821 C C . GLY A 1 105 ? 8.642 -1.312 5.874 1.00 98.38 105 GLY A C 1
ATOM 822 O O . GLY A 1 105 ? 8.036 -1.199 6.942 1.00 98.38 105 GLY A O 1
ATOM 823 N N . LEU A 1 106 ? 9.524 -2.288 5.644 1.00 98.56 106 LEU A N 1
ATOM 824 C CA . LEU A 1 106 ? 9.764 -3.391 6.569 1.00 98.56 106 LEU A CA 1
ATOM 825 C C . LEU A 1 106 ? 10.229 -2.894 7.945 1.00 98.56 106 LEU A C 1
ATOM 827 O O . LEU A 1 106 ? 9.646 -3.250 8.968 1.00 98.56 106 LEU A O 1
ATOM 831 N N . LYS A 1 107 ? 11.214 -1.985 7.981 1.00 98.50 107 LYS A N 1
ATOM 832 C CA . LYS A 1 107 ? 11.722 -1.402 9.231 1.00 98.50 107 LYS A CA 1
ATOM 833 C C . LYS A 1 107 ? 10.639 -0.655 10.016 1.00 98.50 107 LYS A C 1
ATOM 835 O O . LYS A 1 107 ? 10.669 -0.658 11.246 1.00 98.50 107 LYS A O 1
ATOM 840 N N . LYS A 1 108 ? 9.688 0.006 9.340 1.00 98.25 108 LYS A N 1
ATOM 841 C CA . LYS A 1 108 ? 8.546 0.647 10.014 1.00 98.25 108 LYS A CA 1
ATOM 842 C C . LYS A 1 108 ? 7.668 -0.394 10.703 1.00 98.25 108 LYS A C 1
ATOM 844 O O . LYS A 1 108 ? 7.415 -0.231 11.893 1.00 98.25 108 LYS A O 1
ATOM 849 N N . LEU A 1 109 ? 7.253 -1.437 9.980 1.00 98.31 109 LEU A N 1
ATOM 850 C CA . LEU A 1 109 ? 6.396 -2.500 10.514 1.00 98.31 109 LEU A CA 1
ATOM 851 C C . LEU A 1 109 ? 7.069 -3.227 11.683 1.00 98.31 109 LEU A C 1
ATOM 853 O O . LEU A 1 109 ? 6.455 -3.369 12.734 1.00 98.31 109 LEU A O 1
ATOM 857 N N . GLN A 1 110 ? 8.354 -3.563 11.554 1.00 98.31 110 GLN A N 1
ATOM 858 C CA . GLN A 1 110 ? 9.148 -4.172 12.627 1.00 98.31 110 GLN A CA 1
ATOM 859 C C . GLN A 1 110 ? 9.239 -3.280 13.869 1.00 98.31 110 GLN A C 1
ATOM 861 O O . GLN A 1 110 ? 9.044 -3.737 14.993 1.00 98.31 110 GLN A O 1
ATOM 866 N N . ARG A 1 111 ? 9.493 -1.977 13.686 1.00 98.38 111 ARG A N 1
ATOM 867 C CA . ARG A 1 111 ? 9.537 -1.023 14.804 1.00 98.38 111 ARG A CA 1
ATOM 868 C C . ARG A 1 111 ? 8.184 -0.901 15.504 1.00 98.38 111 ARG A C 1
ATOM 870 O O . ARG A 1 111 ? 8.152 -0.711 16.713 1.00 98.38 111 ARG A O 1
ATOM 877 N N . TRP A 1 112 ? 7.088 -0.954 14.752 1.00 98.31 112 TRP A N 1
ATOM 878 C CA . TRP A 1 112 ? 5.739 -0.922 15.313 1.00 98.31 112 TRP A CA 1
ATOM 879 C C . TRP A 1 112 ? 5.413 -2.204 16.075 1.00 98.31 112 TRP A C 1
ATOM 881 O O . TRP A 1 112 ? 4.932 -2.115 17.196 1.00 98.31 112 TRP A O 1
ATOM 891 N N . ALA A 1 113 ? 5.747 -3.367 15.514 1.00 97.94 113 ALA A N 1
ATOM 892 C CA . ALA A 1 113 ? 5.588 -4.663 16.168 1.00 97.94 113 ALA A CA 1
ATOM 893 C C . ALA A 1 113 ? 6.384 -4.763 17.484 1.00 97.94 113 ALA A C 1
ATOM 895 O O . ALA A 1 113 ? 5.919 -5.351 18.452 1.00 97.94 113 ALA A O 1
ATOM 896 N N . ALA A 1 114 ? 7.561 -4.139 17.555 1.00 97.94 114 ALA A N 1
ATOM 897 C CA . ALA A 1 114 ? 8.377 -4.113 18.768 1.00 97.94 114 ALA A CA 1
ATOM 898 C C . ALA A 1 114 ? 7.892 -3.118 19.845 1.00 97.94 114 ALA A C 1
ATOM 900 O O . ALA A 1 114 ? 8.459 -3.082 20.939 1.00 97.94 114 ALA A O 1
ATOM 901 N N . ALA A 1 115 ? 6.900 -2.270 19.556 1.00 97.69 115 ALA A N 1
ATOM 902 C CA . ALA A 1 115 ? 6.448 -1.243 20.489 1.00 97.69 115 ALA A CA 1
ATOM 903 C C . ALA A 1 115 ? 5.396 -1.802 21.468 1.00 97.69 115 ALA A C 1
ATOM 905 O O . ALA A 1 115 ? 4.335 -2.243 21.031 1.00 97.69 115 ALA A O 1
ATOM 906 N N . PRO A 1 116 ? 5.623 -1.732 22.794 1.00 94.75 116 PRO A N 1
ATOM 907 C CA . PRO A 1 116 ? 4.745 -2.370 23.782 1.00 94.75 116 PRO A CA 1
ATOM 908 C C . PRO A 1 116 ? 3.382 -1.686 23.935 1.00 94.75 116 PRO A C 1
ATOM 910 O O . PRO A 1 116 ? 2.452 -2.288 24.457 1.00 94.75 116 PRO A O 1
ATOM 913 N N . ASN A 1 117 ? 3.263 -0.430 23.504 1.00 96.19 117 ASN A N 1
ATOM 914 C CA . ASN A 1 117 ? 2.030 0.351 23.563 1.00 96.19 117 ASN A CA 1
ATOM 915 C C . ASN A 1 117 ? 1.302 0.432 22.209 1.00 96.19 117 ASN A C 1
ATOM 917 O O . ASN A 1 117 ? 0.442 1.291 22.018 1.00 96.19 117 ASN A O 1
ATOM 921 N N . MET A 1 118 ? 1.674 -0.425 21.259 1.00 97.81 118 MET A N 1
ATOM 922 C CA . MET A 1 118 ? 0.987 -0.561 19.982 1.00 97.81 118 MET A CA 1
ATOM 923 C C . MET A 1 118 ? -0.187 -1.528 20.120 1.00 97.81 118 MET A C 1
ATOM 925 O O . MET A 1 118 ? -0.039 -2.617 20.674 1.00 97.81 118 MET A O 1
ATOM 929 N N . LEU A 1 119 ? -1.337 -1.130 19.587 1.00 98.31 119 LEU A N 1
ATOM 930 C CA . LEU A 1 119 ? -2.509 -1.983 19.425 1.00 98.31 119 LEU A CA 1
ATOM 931 C C . LEU A 1 119 ? -2.891 -2.058 17.953 1.00 98.31 119 LEU A C 1
ATOM 933 O O . LEU A 1 119 ? -2.566 -1.163 17.173 1.00 98.31 119 LEU A O 1
ATOM 937 N N . ILE A 1 120 ? -3.608 -3.107 17.577 1.00 98.44 120 ILE A N 1
ATOM 938 C CA . ILE A 1 120 ? -4.177 -3.241 16.240 1.00 98.44 120 ILE A CA 1
ATOM 939 C C . ILE A 1 120 ? -5.677 -3.032 16.347 1.00 98.44 120 ILE A C 1
ATOM 941 O O . ILE A 1 120 ? -6.302 -3.570 17.258 1.00 98.44 120 ILE A O 1
ATOM 945 N N . LEU A 1 121 ? -6.231 -2.224 15.451 1.00 98.00 121 LEU A N 1
ATOM 946 C CA . LEU A 1 121 ? -7.649 -1.895 15.418 1.00 98.00 121 LEU A CA 1
ATOM 947 C C . LEU A 1 121 ? -8.167 -2.068 13.997 1.00 98.00 121 LEU A C 1
ATOM 949 O O . LEU A 1 121 ? -7.491 -1.680 13.045 1.00 98.00 121 LEU A O 1
ATOM 953 N N . ASP A 1 122 ? -9.354 -2.646 13.893 1.00 97.69 122 ASP A N 1
ATOM 954 C CA . ASP A 1 122 ? -10.090 -2.787 12.642 1.00 97.69 122 ASP A CA 1
ATOM 955 C C . ASP A 1 122 ? -11.581 -2.518 12.887 1.00 97.69 122 ASP A C 1
ATOM 957 O O . ASP A 1 122 ? -12.078 -2.694 14.013 1.00 97.69 122 ASP A O 1
ATOM 961 N N . THR A 1 123 ? -12.280 -2.046 11.856 1.00 97.94 123 THR A N 1
ATOM 962 C CA . THR A 1 123 ? -13.700 -1.684 11.930 1.00 97.94 123 THR A CA 1
ATOM 963 C C . THR A 1 123 ? -14.488 -2.186 10.730 1.00 97.94 123 THR A C 1
ATOM 965 O O . THR A 1 123 ? -14.025 -2.114 9.596 1.00 97.94 123 THR A O 1
ATOM 968 N N . GLU A 1 124 ? -15.733 -2.591 10.980 1.00 97.88 124 GLU A N 1
ATOM 969 C CA . GLU A 1 124 ? -16.762 -2.679 9.942 1.00 97.88 124 GLU A CA 1
ATOM 970 C C . GLU A 1 124 ? -17.720 -1.499 10.090 1.00 97.88 124 GLU A C 1
ATOM 972 O O . GLU A 1 124 ? -18.004 -1.034 11.203 1.00 97.88 124 GLU A O 1
ATOM 977 N N . THR A 1 125 ? -18.238 -1.000 8.970 1.00 98.25 125 THR A N 1
ATOM 978 C CA . THR A 1 125 ? -19.035 0.230 8.935 1.00 98.25 125 THR A CA 1
ATOM 979 C C . THR A 1 125 ? -20.323 0.064 8.141 1.00 98.25 125 THR A C 1
ATOM 981 O O . THR A 1 125 ? -20.438 -0.798 7.277 1.00 98.25 125 THR A O 1
ATOM 984 N N . THR A 1 126 ? -21.293 0.956 8.360 1.00 98.12 126 THR A N 1
ATOM 985 C CA . THR A 1 126 ? -22.531 1.009 7.564 1.00 98.12 126 THR A CA 1
ATOM 986 C C . THR A 1 126 ? -22.299 1.343 6.083 1.00 98.12 126 THR A C 1
ATOM 988 O O . THR A 1 126 ? -23.253 1.322 5.318 1.00 98.12 126 THR A O 1
ATOM 991 N N . GLY A 1 127 ? -21.079 1.709 5.677 1.00 97.06 127 GLY A N 1
ATOM 992 C CA . GLY A 1 127 ? -20.742 2.238 4.353 1.00 97.06 127 GLY A CA 1
ATOM 993 C C . GLY A 1 127 ? -19.327 2.820 4.308 1.00 97.06 127 GLY A C 1
ATOM 994 O O . GLY A 1 127 ? -18.686 2.998 5.347 1.00 97.06 127 GLY A O 1
ATOM 995 N N . LEU A 1 128 ? -18.831 3.190 3.122 1.00 95.19 128 LEU A N 1
ATOM 996 C CA . LEU A 1 128 ? -17.451 3.698 2.958 1.00 95.19 128 LEU A CA 1
ATOM 997 C C . LEU A 1 128 ? -17.160 4.996 3.737 1.00 95.19 128 LEU A C 1
ATOM 999 O O . LEU A 1 128 ? -16.009 5.276 4.079 1.00 95.19 128 LEU A O 1
ATOM 1003 N N . ALA A 1 129 ? -18.201 5.784 4.008 1.00 95.25 129 ALA A N 1
ATOM 1004 C CA . ALA A 1 129 ? -18.174 6.970 4.865 1.00 95.25 129 ALA A CA 1
ATOM 1005 C C . ALA A 1 129 ? -19.166 6.834 6.040 1.00 95.25 129 ALA A C 1
ATOM 1007 O O . ALA A 1 129 ? -19.754 7.820 6.482 1.00 95.25 129 ALA A O 1
ATOM 1008 N N . GLY A 1 130 ? -19.389 5.598 6.500 1.00 97.12 130 GLY A N 1
ATOM 1009 C CA . GLY A 1 130 ? -20.441 5.225 7.444 1.00 97.12 130 GLY A CA 1
ATOM 1010 C C . GLY A 1 130 ? -20.059 5.283 8.925 1.00 97.12 130 GLY A C 1
ATOM 1011 O O . GLY A 1 130 ? -18.945 5.652 9.300 1.00 97.12 130 GLY A O 1
ATOM 1012 N N . GLN A 1 131 ? -21.024 4.911 9.769 1.00 98.44 131 GLN A N 1
ATOM 1013 C CA . GLN A 1 131 ? -20.828 4.709 11.209 1.00 98.44 131 GLN A CA 1
ATOM 1014 C C . GLN A 1 131 ? -20.262 3.311 11.461 1.00 98.44 131 GLN A C 1
ATOM 1016 O O . GLN A 1 131 ? -20.535 2.392 10.693 1.00 98.44 131 GLN A O 1
ATOM 1021 N N . ILE A 1 132 ? -19.491 3.149 12.532 1.00 98.56 132 ILE A N 1
ATOM 1022 C CA . ILE A 1 132 ? -18.957 1.853 12.960 1.00 98.56 132 ILE A CA 1
ATOM 1023 C C . ILE A 1 132 ? -20.122 0.960 13.403 1.00 98.56 132 ILE A C 1
ATOM 1025 O O . ILE A 1 132 ? -20.986 1.407 14.159 1.00 98.56 132 ILE A O 1
ATOM 1029 N N . ILE A 1 133 ? -20.120 -0.291 12.943 1.00 98.56 133 ILE A N 1
ATOM 1030 C CA . ILE A 1 133 ? -21.079 -1.343 13.324 1.00 98.56 133 ILE A CA 1
ATOM 1031 C C . ILE A 1 133 ? -20.412 -2.563 13.958 1.00 98.56 133 ILE A C 1
ATOM 1033 O O . ILE A 1 133 ? -21.077 -3.373 14.598 1.00 98.56 133 ILE A O 1
ATOM 1037 N N . GLU A 1 134 ? -19.098 -2.687 13.817 1.00 98.56 134 GLU A N 1
ATOM 1038 C CA . GLU A 1 134 ? -18.280 -3.664 14.520 1.00 98.56 134 GLU A CA 1
ATOM 1039 C C . GLU A 1 134 ? -16.890 -3.074 14.727 1.00 98.56 134 GLU A C 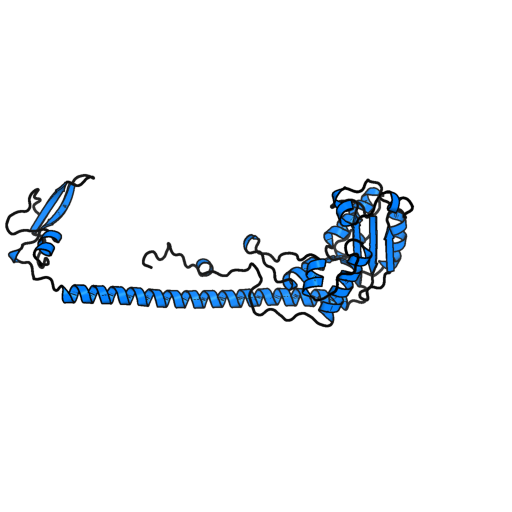1
ATOM 1041 O O . GLU A 1 134 ? -16.364 -2.384 13.853 1.00 98.56 134 GLU A O 1
ATOM 1046 N N . ILE A 1 135 ? -16.294 -3.331 15.888 1.00 98.38 135 ILE A N 1
ATOM 1047 C CA . ILE A 1 135 ? -14.934 -2.901 16.193 1.00 98.38 135 ILE A CA 1
ATOM 1048 C C . ILE A 1 135 ? -14.195 -3.980 16.967 1.00 98.38 135 ILE A C 1
ATOM 1050 O O . ILE A 1 135 ? -14.717 -4.555 17.930 1.00 98.38 135 ILE A O 1
ATOM 1054 N N . ALA A 1 136 ? -12.947 -4.198 16.572 1.00 97.94 136 ALA A N 1
ATOM 1055 C CA . ALA A 1 136 ? -12.027 -5.049 17.295 1.00 97.94 136 ALA A CA 1
ATOM 1056 C C . ALA A 1 136 ? -10.722 -4.316 17.587 1.00 97.94 136 ALA A C 1
ATOM 1058 O O . ALA A 1 136 ? -10.212 -3.545 16.776 1.00 97.94 136 ALA A O 1
ATOM 1059 N N . VAL A 1 137 ? -10.177 -4.589 18.767 1.00 98.38 137 VAL A N 1
ATOM 1060 C CA . VAL A 1 137 ? -8.853 -4.156 19.194 1.00 98.38 137 VAL A CA 1
ATOM 1061 C C . VAL A 1 137 ? -8.113 -5.380 19.687 1.00 98.38 137 VAL A C 1
ATOM 1063 O O . VAL A 1 137 ? -8.568 -6.033 20.628 1.00 98.38 137 VAL A O 1
ATOM 1066 N N . VAL A 1 138 ? -6.957 -5.666 19.099 1.00 97.94 138 VAL A N 1
ATOM 1067 C CA . VAL A 1 138 ? -6.133 -6.823 19.453 1.00 97.94 138 VAL A CA 1
ATOM 1068 C C . VAL A 1 138 ? -4.702 -6.406 19.781 1.00 97.94 138 VAL A C 1
ATOM 1070 O O . VAL A 1 138 ? -4.210 -5.357 19.354 1.00 97.94 138 VAL A O 1
ATOM 1073 N N . ARG A 1 139 ? -4.016 -7.242 20.560 1.00 98.06 139 ARG A N 1
ATOM 1074 C CA . ARG A 1 139 ? -2.555 -7.187 20.699 1.00 98.06 139 ARG A CA 1
ATOM 1075 C C . ARG A 1 139 ? -1.880 -7.810 19.475 1.00 98.06 139 ARG A C 1
ATOM 1077 O O . ARG A 1 139 ? -2.518 -8.498 18.684 1.00 98.06 139 ARG A O 1
ATOM 1084 N N . LEU A 1 140 ? -0.563 -7.629 19.352 1.00 97.19 140 LEU A N 1
ATOM 1085 C CA . LEU A 1 140 ? 0.225 -8.233 18.268 1.00 97.19 140 LEU A CA 1
ATOM 1086 C C . LEU A 1 140 ? 0.158 -9.774 18.241 1.00 97.19 140 LEU A C 1
ATOM 1088 O O . LEU A 1 140 ? 0.291 -10.364 17.176 1.00 97.19 140 LEU A O 1
ATOM 1092 N N . ASP A 1 141 ? -0.066 -10.424 19.384 1.00 95.75 141 ASP A N 1
ATOM 1093 C CA . ASP A 1 141 ? -0.262 -11.880 19.463 1.00 95.75 141 ASP A CA 1
ATOM 1094 C C . ASP A 1 141 ? -1.669 -12.339 19.023 1.00 95.75 141 ASP A C 1
ATOM 1096 O O . ASP A 1 141 ? -1.979 -13.525 19.096 1.00 95.75 141 ASP A O 1
ATOM 1100 N N . GLY A 1 142 ? -2.523 -11.409 18.581 1.00 95.31 142 GLY A N 1
ATOM 1101 C CA . GLY A 1 142 ? -3.899 -11.669 18.168 1.00 95.31 142 GLY A CA 1
ATOM 1102 C C . GLY A 1 142 ? -4.904 -11.730 19.320 1.00 95.31 142 GLY A C 1
ATOM 1103 O O . GLY A 1 142 ? -6.088 -11.942 19.066 1.00 95.31 142 GLY A O 1
ATOM 1104 N N . THR A 1 143 ? -4.487 -11.529 20.577 1.00 96.69 143 THR A N 1
ATOM 1105 C CA . THR A 1 143 ? -5.404 -11.545 21.727 1.00 96.69 143 THR A CA 1
ATOM 1106 C C . THR A 1 143 ? -6.370 -10.356 21.663 1.00 96.69 143 THR A C 1
ATOM 1108 O O . THR A 1 143 ? -5.901 -9.210 21.695 1.00 96.69 143 THR A O 1
ATOM 1111 N N . PRO A 1 144 ? -7.699 -10.580 21.648 1.00 97.25 144 PRO A N 1
ATOM 1112 C CA . PRO A 1 144 ? -8.672 -9.497 21.672 1.00 97.25 144 PRO A CA 1
ATOM 1113 C C . PRO A 1 144 ? -8.725 -8.805 23.036 1.00 97.25 144 PRO A C 1
ATOM 1115 O O . PRO A 1 144 ? -8.800 -9.445 24.084 1.00 97.25 144 PRO A O 1
ATOM 1118 N N . LEU A 1 145 ? -8.708 -7.474 23.005 1.00 98.00 145 LEU A N 1
ATOM 1119 C CA . LEU A 1 145 ? -8.958 -6.588 24.145 1.00 98.00 145 LEU A CA 1
ATOM 1120 C C . LEU A 1 145 ? -10.375 -6.020 24.102 1.00 98.00 145 LEU A C 1
ATOM 1122 O O . LEU A 1 145 ? -11.018 -5.878 25.138 1.00 98.00 145 LEU A O 1
ATOM 1126 N N . VAL A 1 146 ? -10.849 -5.711 22.895 1.00 98.06 146 VAL A N 1
ATOM 1127 C CA . VAL A 1 146 ? -12.228 -5.319 22.603 1.00 98.06 146 VAL A CA 1
ATOM 1128 C C . VAL A 1 146 ? -12.652 -6.065 21.346 1.00 98.06 146 VAL A C 1
ATOM 1130 O O . VAL A 1 146 ? -11.885 -6.149 20.393 1.00 98.06 146 VAL A O 1
ATOM 1133 N N . ASN A 1 147 ? -13.856 -6.619 21.360 1.00 97.81 147 ASN A N 1
ATOM 1134 C CA . ASN A 1 147 ? -14.509 -7.206 20.198 1.00 97.81 147 ASN A CA 1
ATOM 1135 C C . ASN A 1 147 ? -16.016 -7.072 20.414 1.00 97.81 147 ASN A C 1
ATOM 1137 O O . ASN A 1 147 ? -16.568 -7.743 21.288 1.00 97.81 147 ASN A O 1
ATOM 1141 N N . THR A 1 148 ? -16.662 -6.152 19.705 1.00 98.25 148 THR A N 1
ATOM 1142 C CA . THR A 1 148 ? -18.092 -5.893 19.892 1.00 98.25 148 THR A CA 1
ATOM 1143 C C . THR A 1 148 ? -18.734 -5.352 18.627 1.00 98.25 148 THR A C 1
ATOM 1145 O O . THR A 1 148 ? -18.135 -4.572 17.885 1.00 98.25 148 THR A O 1
ATOM 1148 N N . LEU A 1 149 ? -20.000 -5.716 18.442 1.00 98.50 149 LEU A N 1
ATOM 1149 C CA . LEU A 1 149 ? -20.901 -5.006 17.546 1.00 98.50 149 LEU A CA 1
ATOM 1150 C C . LEU A 1 149 ? -21.224 -3.622 18.120 1.00 98.50 149 LEU A C 1
ATOM 1152 O O . LEU A 1 149 ? -21.093 -3.384 19.326 1.00 98.50 149 LEU A O 1
ATOM 1156 N N . VAL A 1 150 ? -21.671 -2.726 17.248 1.00 98.62 150 VAL A N 1
ATOM 1157 C CA . VAL A 1 150 ? -22.086 -1.363 17.572 1.00 98.62 150 VAL A CA 1
ATOM 1158 C C . VAL A 1 150 ? -23.416 -1.091 16.882 1.00 98.62 150 VAL A C 1
ATOM 1160 O O . VAL A 1 150 ? -23.561 -1.325 15.685 1.00 98.62 150 VAL A O 1
ATOM 1163 N N . ARG A 1 151 ? -24.401 -0.582 17.623 1.00 98.50 151 ARG A N 1
ATOM 1164 C CA . ARG A 1 151 ? -25.689 -0.186 17.050 1.00 98.50 151 ARG A CA 1
ATOM 1165 C C . ARG A 1 151 ? -25.569 1.185 16.370 1.00 98.50 151 ARG A C 1
ATOM 1167 O O . ARG A 1 151 ? -25.373 2.174 17.088 1.00 98.50 151 ARG A O 1
ATOM 1174 N N . PRO A 1 152 ? -25.721 1.280 15.034 1.00 97.88 152 PRO A N 1
ATOM 1175 C CA . PRO A 1 152 ? -25.675 2.552 14.326 1.00 97.88 152 PRO A CA 1
ATOM 1176 C C . PRO A 1 152 ? -26.992 3.323 14.489 1.00 97.88 152 PRO A C 1
ATOM 1178 O O . PRO A 1 152 ? -28.014 2.790 14.923 1.00 97.88 152 PRO A O 1
ATOM 1181 N N . THR A 1 153 ? -26.975 4.594 14.094 1.00 97.75 153 THR A N 1
ATOM 1182 C CA . THR A 1 153 ? -28.170 5.462 14.023 1.00 97.75 153 THR A CA 1
ATOM 1183 C C . THR A 1 153 ? -28.726 5.606 12.602 1.00 97.75 153 THR A C 1
ATOM 1185 O O . THR A 1 153 ? -29.691 6.336 12.381 1.00 97.75 153 THR A O 1
ATOM 1188 N N . VAL A 1 154 ? -28.117 4.916 11.637 1.00 97.38 154 VAL A N 1
ATOM 1189 C CA . VAL A 1 154 ? -28.464 4.923 10.210 1.00 97.38 154 VAL A CA 1
ATOM 1190 C C . VAL A 1 154 ? -28.485 3.494 9.668 1.00 97.38 154 VAL A C 1
ATOM 1192 O O . VAL A 1 154 ? -27.882 2.599 10.260 1.00 97.38 154 VAL A O 1
ATOM 1195 N N . ALA A 1 155 ? -29.171 3.291 8.542 1.00 97.31 155 ALA A N 1
ATOM 1196 C CA . ALA A 1 155 ? -29.235 1.997 7.866 1.00 97.31 155 ALA A CA 1
ATOM 1197 C C . ALA A 1 155 ? -27.872 1.578 7.284 1.00 97.31 155 ALA A C 1
ATOM 1199 O O . ALA A 1 155 ? -27.038 2.423 6.946 1.00 97.31 155 ALA A O 1
ATOM 1200 N N . ILE A 1 156 ? -27.673 0.267 7.134 1.00 98.00 156 ILE A N 1
ATOM 1201 C CA . ILE A 1 156 ? -26.499 -0.313 6.471 1.00 98.00 156 ILE A CA 1
ATOM 1202 C C . ILE A 1 156 ? -26.675 -0.187 4.953 1.00 98.00 156 ILE A C 1
ATOM 1204 O O . ILE A 1 156 ? -27.690 -0.608 4.396 1.00 98.00 156 ILE A O 1
ATOM 1208 N N . GLU A 1 157 ? -25.680 0.368 4.267 1.00 98.00 157 GLU A N 1
ATOM 1209 C CA . GLU A 1 157 ? -25.637 0.398 2.809 1.00 98.00 157 GLU A CA 1
ATOM 1210 C C . GLU A 1 157 ? -25.519 -1.024 2.246 1.00 98.00 157 GLU A C 1
ATOM 1212 O O . GLU A 1 157 ? -24.735 -1.846 2.722 1.00 98.00 157 GLU A O 1
ATOM 1217 N N . GLU A 1 158 ? -26.235 -1.307 1.156 1.00 97.06 158 GLU A N 1
ATOM 1218 C CA . GLU A 1 158 ? -26.236 -2.634 0.525 1.00 97.06 158 GLU A CA 1
ATOM 1219 C C . GLU A 1 158 ? -24.819 -3.104 0.137 1.00 97.06 158 GLU A C 1
ATOM 1221 O O . GLU A 1 158 ? -24.492 -4.286 0.223 1.00 97.06 158 GLU A O 1
ATOM 1226 N N . GLY A 1 159 ? -23.953 -2.166 -0.263 1.00 95.94 159 GLY A N 1
ATOM 1227 C CA . GLY A 1 159 ? -22.551 -2.442 -0.570 1.00 95.94 159 GLY A CA 1
ATOM 1228 C C . GLY A 1 159 ? -21.754 -2.946 0.629 1.00 95.94 159 GLY A C 1
ATOM 1229 O O . GLY A 1 159 ? -21.000 -3.901 0.468 1.00 95.94 159 GLY A O 1
ATOM 1230 N N . ALA A 1 160 ? -21.950 -2.352 1.809 1.00 95.38 160 ALA A N 1
ATOM 1231 C CA . ALA A 1 160 ? -21.296 -2.780 3.042 1.00 95.38 160 ALA A CA 1
ATOM 1232 C C . ALA A 1 160 ? -21.832 -4.143 3.500 1.00 95.38 160 ALA A C 1
ATOM 1234 O O . ALA A 1 160 ? -21.049 -5.062 3.741 1.00 95.38 160 ALA A O 1
ATOM 1235 N N . HIS A 1 161 ? -23.158 -4.325 3.469 1.00 95.81 161 HIS A N 1
ATOM 1236 C CA . HIS A 1 161 ? -23.793 -5.602 3.799 1.00 95.81 161 HIS A CA 1
ATOM 1237 C C . HIS A 1 161 ? -23.241 -6.769 2.967 1.00 95.81 161 HIS A C 1
ATOM 1239 O O . HIS A 1 161 ? -22.947 -7.828 3.517 1.00 95.81 161 HIS A O 1
ATOM 1245 N N . ARG A 1 162 ? -23.029 -6.577 1.657 1.00 94.81 162 ARG A N 1
ATOM 1246 C CA . ARG A 1 162 ? -22.432 -7.606 0.785 1.00 94.81 162 ARG A CA 1
ATOM 1247 C C . ARG A 1 162 ? -21.004 -8.003 1.173 1.00 94.81 162 ARG A C 1
ATOM 1249 O O . ARG A 1 162 ? -20.569 -9.077 0.769 1.00 94.81 162 ARG A O 1
ATOM 1256 N N . VAL A 1 163 ? -20.279 -7.147 1.891 1.00 92.56 163 VAL A N 1
ATOM 1257 C CA . VAL A 1 163 ? -18.908 -7.412 2.343 1.00 92.56 163 VAL A CA 1
ATOM 1258 C C . VAL A 1 163 ? -18.920 -8.124 3.694 1.00 92.56 163 VAL A C 1
ATOM 1260 O O . VAL A 1 163 ? -18.409 -9.235 3.780 1.00 92.56 163 VAL A O 1
ATOM 1263 N N . HIS A 1 164 ? -19.527 -7.523 4.723 1.00 93.44 164 HIS A N 1
ATOM 1264 C CA . HIS A 1 164 ? -19.427 -8.004 6.111 1.00 93.44 164 HIS A CA 1
ATOM 1265 C C . HIS A 1 164 ? -20.572 -8.933 6.556 1.00 93.44 164 HIS A C 1
ATOM 1267 O O . HIS A 1 164 ? -20.508 -9.558 7.611 1.00 93.44 164 HIS A O 1
ATOM 1273 N N . GLY A 1 165 ? -21.680 -8.998 5.811 1.00 94.81 165 GLY A N 1
ATOM 1274 C CA . GLY A 1 165 ? -22.826 -9.874 6.096 1.00 94.81 165 GLY A CA 1
ATOM 1275 C C . GLY A 1 165 ? -23.741 -9.460 7.261 1.00 94.81 165 GLY A C 1
ATOM 1276 O O . GLY A 1 165 ? -24.882 -9.907 7.300 1.00 94.81 165 GLY A O 1
ATOM 1277 N N . LEU A 1 166 ? -23.297 -8.588 8.176 1.00 95.56 166 LEU A N 1
ATOM 1278 C CA . LEU A 1 166 ? -24.128 -8.034 9.263 1.00 95.56 166 LEU A CA 1
ATOM 1279 C C . LEU A 1 166 ? -25.430 -7.379 8.771 1.00 95.56 166 LEU A C 1
ATOM 1281 O O . LEU A 1 166 ? -25.463 -6.683 7.750 1.00 95.56 166 LEU A O 1
ATOM 1285 N N . THR A 1 167 ? -26.494 -7.579 9.545 1.00 95.69 167 THR A N 1
ATOM 1286 C CA . THR A 1 167 ? -27.842 -7.049 9.319 1.00 95.69 167 THR A CA 1
ATOM 1287 C C . THR A 1 167 ? -28.285 -6.140 10.467 1.00 95.69 167 THR A C 1
ATOM 1289 O O . THR A 1 167 ? -27.749 -6.191 11.571 1.00 95.69 167 THR A O 1
ATOM 1292 N N . GLU A 1 168 ? -29.334 -5.341 10.257 1.00 94.06 168 GLU A N 1
ATOM 1293 C CA . GLU A 1 168 ? -29.929 -4.538 11.339 1.00 94.06 168 GLU A CA 1
ATOM 1294 C C . GLU A 1 168 ? -30.452 -5.394 12.506 1.00 94.06 168 GLU A C 1
ATOM 1296 O O . GLU A 1 168 ? -30.502 -4.930 13.645 1.00 94.06 168 GLU A O 1
ATOM 1301 N N . ALA A 1 169 ? -30.843 -6.647 12.240 1.00 96.19 169 ALA A N 1
ATOM 1302 C CA . ALA A 1 169 ? -31.284 -7.569 13.280 1.00 96.19 169 AL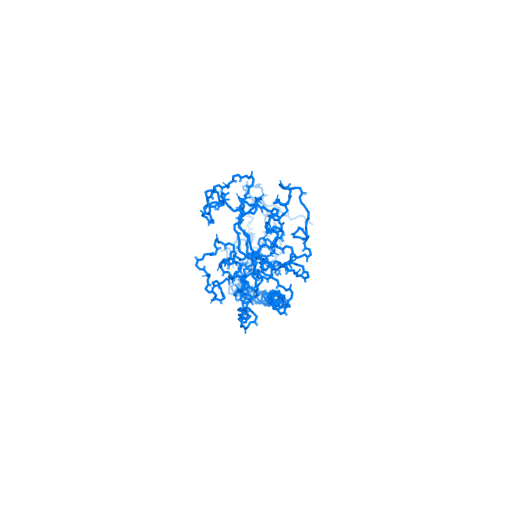A A CA 1
ATOM 1303 C C . ALA A 1 169 ? -30.129 -7.969 14.209 1.00 96.19 169 ALA A C 1
ATOM 1305 O O . ALA A 1 169 ? -30.334 -8.004 15.421 1.00 96.19 169 ALA A O 1
ATOM 1306 N N . ASP A 1 170 ? -28.928 -8.179 13.661 1.00 96.06 170 ASP A N 1
ATOM 1307 C CA . ASP A 1 170 ? -27.722 -8.511 14.434 1.00 96.06 170 ASP A CA 1
ATOM 1308 C C . ASP A 1 170 ? -27.292 -7.354 15.351 1.00 96.06 170 ASP A C 1
ATOM 1310 O O . ASP A 1 170 ? -26.750 -7.572 16.433 1.00 96.06 170 ASP A O 1
ATOM 1314 N N . LEU A 1 171 ? -27.563 -6.110 14.937 1.00 97.19 171 LEU A N 1
ATOM 1315 C CA . LEU A 1 171 ? -27.132 -4.890 15.630 1.00 97.19 171 LEU A CA 1
ATOM 1316 C C . LEU A 1 171 ? -28.177 -4.320 16.604 1.00 97.19 171 LEU A C 1
ATOM 1318 O O . LEU A 1 171 ? -27.892 -3.359 17.320 1.00 97.19 171 LEU A O 1
ATOM 1322 N N . ARG A 1 172 ? -29.397 -4.871 16.641 1.00 95.50 172 ARG A N 1
ATOM 1323 C CA . ARG A 1 172 ? -30.532 -4.304 17.397 1.00 95.50 172 ARG A CA 1
ATOM 1324 C C . ARG A 1 172 ? -30.236 -4.140 18.889 1.00 95.50 172 ARG A C 1
ATOM 1326 O O . ARG A 1 172 ? -30.524 -3.088 19.470 1.00 95.50 172 ARG A O 1
ATOM 1333 N N . ASP A 1 173 ? -29.650 -5.178 19.472 1.00 96.62 173 ASP A N 1
ATOM 1334 C CA . ASP A 1 173 ? -29.353 -5.268 20.903 1.00 96.62 173 ASP A CA 1
ATOM 1335 C C . ASP A 1 173 ? -27.873 -4.970 21.209 1.00 96.62 173 ASP A C 1
ATOM 1337 O O . ASP A 1 173 ? -27.438 -5.078 22.355 1.00 96.62 173 ASP A O 1
ATOM 1341 N N . ALA A 1 174 ? -27.096 -4.567 20.195 1.00 98.12 174 ALA A N 1
ATOM 1342 C CA . ALA A 1 174 ? -25.708 -4.157 20.357 1.00 98.12 174 ALA A CA 1
ATOM 1343 C C . ALA A 1 174 ? -25.600 -2.829 21.139 1.00 98.12 174 ALA A C 1
ATOM 1345 O O . ALA A 1 174 ? -26.516 -1.994 21.088 1.00 98.12 174 ALA A O 1
ATOM 1346 N N . PRO A 1 175 ? -24.479 -2.593 21.846 1.00 98.44 175 PRO A N 1
ATOM 1347 C CA . PRO A 1 175 ? -24.227 -1.318 22.505 1.00 98.44 175 PRO A CA 1
ATOM 1348 C C . PRO A 1 175 ? -24.138 -0.177 21.485 1.00 98.44 175 PRO A C 1
ATOM 1350 O O . PRO A 1 175 ? -23.697 -0.344 20.349 1.00 98.44 175 PRO A O 1
ATOM 1353 N N . SER A 1 176 ? -24.550 1.013 21.898 1.00 98.44 176 SER A N 1
ATOM 1354 C CA . SER A 1 176 ? -24.385 2.241 21.123 1.00 98.44 176 SER A CA 1
ATOM 1355 C C . SER A 1 176 ? -22.918 2.679 21.064 1.00 98.44 176 SER A C 1
ATOM 1357 O O . SER A 1 176 ? -22.107 2.316 21.919 1.00 98.44 176 SER A O 1
ATOM 1359 N N . TRP A 1 177 ? -22.565 3.518 20.087 1.00 98.25 177 TRP A N 1
ATOM 1360 C CA . TRP A 1 177 ? -21.200 4.043 19.979 1.00 98.25 177 TRP A CA 1
ATOM 1361 C C . TRP A 1 177 ? -20.680 4.735 21.259 1.00 98.25 177 TRP A C 1
ATOM 1363 O O . TRP A 1 177 ? -19.545 4.451 21.641 1.00 98.25 177 TRP A O 1
ATOM 1373 N N . PRO A 1 178 ? -21.457 5.567 21.990 1.00 98.38 178 PRO A N 1
ATOM 1374 C CA . PRO A 1 178 ? -21.010 6.123 23.271 1.00 98.38 178 PRO A CA 1
ATOM 1375 C C . PRO A 1 178 ? -20.652 5.061 24.325 1.00 98.38 178 PRO A C 1
ATOM 1377 O O . PRO A 1 178 ? -19.668 5.223 25.047 1.00 98.38 178 PRO A O 1
ATOM 1380 N N . GLU A 1 179 ? -21.420 3.970 24.406 1.00 98.31 179 GLU A N 1
ATOM 1381 C CA . GLU A 1 179 ? -21.156 2.862 25.336 1.00 98.31 179 GLU A CA 1
ATOM 1382 C C . GLU A 1 179 ? -19.875 2.118 24.946 1.00 98.31 179 GLU A C 1
ATOM 1384 O O . GLU A 1 179 ? -19.026 1.852 25.795 1.00 98.31 179 GLU A O 1
ATOM 1389 N N . VAL A 1 180 ? -19.680 1.861 23.652 1.00 98.12 180 VAL A N 1
ATOM 1390 C CA . VAL A 1 180 ? -18.458 1.231 23.133 1.00 98.12 180 VAL A CA 1
ATOM 1391 C C . VAL A 1 180 ? -17.239 2.130 23.323 1.00 98.12 180 VAL A C 1
ATOM 1393 O O . VAL A 1 180 ? -16.175 1.656 23.715 1.00 98.12 180 VAL A O 1
ATOM 1396 N N . LEU A 1 181 ? -17.378 3.443 23.138 1.00 96.81 181 LEU A N 1
ATOM 1397 C CA . LEU A 1 181 ? -16.295 4.389 23.391 1.00 96.81 181 LEU A CA 1
ATOM 1398 C C . LEU A 1 181 ? -15.876 4.407 24.869 1.00 96.81 181 LEU A C 1
ATOM 1400 O O . LEU A 1 181 ? -14.682 4.519 25.168 1.00 96.81 181 LEU A O 1
ATOM 1404 N N . ALA A 1 182 ? -16.827 4.258 25.796 1.00 96.31 182 ALA A N 1
ATOM 1405 C CA . ALA A 1 182 ? -16.523 4.113 27.218 1.00 96.31 182 ALA A CA 1
ATOM 1406 C C . ALA A 1 182 ? -15.718 2.829 27.506 1.00 96.31 182 ALA A C 1
ATOM 1408 O O . ALA A 1 182 ? -14.825 2.857 28.353 1.00 96.31 182 ALA A O 1
ATOM 1409 N N . LEU A 1 183 ? -15.964 1.741 26.760 1.00 95.31 183 LEU A N 1
ATOM 1410 C CA . LEU A 1 183 ? -15.176 0.500 26.829 1.00 95.31 183 LEU A CA 1
ATOM 1411 C C . LEU A 1 183 ? -13.777 0.653 26.209 1.00 95.31 183 LEU A C 1
ATOM 1413 O O . LEU A 1 183 ? -12.802 0.135 26.751 1.00 95.31 183 LEU A O 1
ATOM 1417 N N . LEU A 1 184 ? -13.659 1.382 25.095 1.00 95.62 184 LEU A N 1
ATOM 1418 C CA . LEU A 1 184 ? -12.391 1.600 24.390 1.00 95.62 184 LEU A CA 1
ATOM 1419 C C . LEU A 1 184 ? -11.444 2.526 25.157 1.00 95.62 184 LEU A C 1
ATOM 1421 O O . LEU A 1 184 ? -10.241 2.284 25.189 1.00 95.62 184 LEU A O 1
ATOM 1425 N N . SER A 1 185 ? -11.970 3.582 25.780 1.00 94.19 185 SER A N 1
ATOM 1426 C CA . SER A 1 185 ? -11.180 4.637 26.430 1.00 94.19 185 SER A CA 1
ATOM 1427 C C . SER A 1 185 ? -10.072 4.122 27.371 1.00 94.19 185 SER A C 1
ATOM 1429 O O . SER A 1 185 ? -8.921 4.528 27.180 1.00 94.19 185 SER A O 1
ATOM 1431 N N . PRO A 1 186 ? -10.337 3.216 28.340 1.00 94.88 186 PRO A N 1
ATOM 1432 C CA . PRO A 1 186 ? -9.282 2.696 29.213 1.00 94.88 186 PRO A CA 1
ATOM 1433 C C . PRO A 1 186 ? -8.257 1.824 28.474 1.00 94.88 186 PRO A C 1
ATOM 1435 O O . PRO A 1 186 ? -7.085 1.831 28.839 1.00 94.88 186 PRO A O 1
ATOM 1438 N N . VAL A 1 187 ? -8.666 1.100 27.426 1.00 94.56 187 VAL A N 1
ATOM 1439 C CA . VAL A 1 187 ? -7.768 0.261 26.613 1.00 94.56 187 VAL A CA 1
ATOM 1440 C C . VAL A 1 187 ? -6.839 1.132 25.763 1.00 94.56 187 VAL A C 1
ATOM 1442 O O . VAL A 1 187 ? -5.655 0.841 25.630 1.00 94.56 187 VAL A O 1
ATOM 1445 N N . MET A 1 188 ? -7.363 2.230 25.216 1.00 93.69 188 MET A N 1
ATOM 1446 C CA . MET A 1 188 ? -6.624 3.149 24.347 1.00 93.69 188 MET A CA 1
ATOM 1447 C C . MET A 1 188 ? -5.681 4.084 25.115 1.00 93.69 188 MET A C 1
ATOM 1449 O O . MET A 1 188 ? -4.775 4.672 24.524 1.00 93.69 188 MET A O 1
ATOM 1453 N N . GLN A 1 189 ? -5.865 4.251 26.428 1.00 93.50 189 GLN A N 1
ATOM 1454 C CA . GLN A 1 189 ? -5.058 5.172 27.222 1.00 93.50 189 GLN A CA 1
ATOM 1455 C C . GLN A 1 189 ? -3.570 4.783 27.184 1.00 93.50 189 GLN A C 1
ATOM 1457 O O . GLN A 1 189 ? -3.191 3.675 27.556 1.00 93.50 189 GLN A O 1
ATOM 1462 N N . GLY A 1 190 ? -2.716 5.705 26.724 1.00 93.50 190 GLY A N 1
ATOM 1463 C CA . GLY A 1 190 ? -1.268 5.485 26.586 1.00 93.50 190 GLY A CA 1
ATOM 1464 C C . GLY A 1 190 ? -0.847 4.630 25.380 1.00 93.50 190 GLY A C 1
ATOM 1465 O O . GLY A 1 190 ? 0.355 4.444 25.162 1.00 93.50 190 GLY A O 1
ATOM 1466 N N . HIS A 1 191 ? -1.808 4.154 24.589 1.00 96.69 191 HIS A N 1
ATOM 1467 C CA . HIS A 1 191 ? -1.584 3.337 23.402 1.00 96.69 191 HIS A CA 1
ATOM 1468 C C . HIS A 1 191 ? -1.767 4.151 22.116 1.00 96.69 191 HIS A C 1
ATOM 1470 O O . HIS A 1 191 ? -2.244 5.283 22.135 1.00 96.69 191 HIS A O 1
ATOM 1476 N N . TRP A 1 192 ? -1.349 3.575 20.995 1.00 97.00 192 TRP A N 1
ATOM 1477 C CA . TRP A 1 192 ? -1.621 4.064 19.643 1.00 97.00 192 TRP A CA 1
ATOM 1478 C C . TRP A 1 192 ? -1.925 2.867 18.740 1.00 97.00 192 TRP A C 1
ATOM 1480 O O . TRP A 1 192 ? -1.516 1.742 19.040 1.00 97.00 192 TRP A O 1
ATOM 1490 N N . CYS A 1 193 ? -2.631 3.098 17.635 1.00 97.19 193 CYS A N 1
ATOM 1491 C CA . CYS A 1 193 ? -3.143 2.020 16.795 1.00 97.19 193 CYS A CA 1
ATOM 1492 C C . CYS A 1 193 ? -2.397 1.873 15.467 1.00 97.19 193 CYS A C 1
ATOM 1494 O O . CYS A 1 193 ? -2.052 2.850 14.795 1.00 97.19 193 CYS A O 1
ATOM 1496 N N . VAL A 1 194 ? -2.205 0.624 15.060 1.00 98.62 194 VAL A N 1
ATOM 1497 C CA . VAL A 1 194 ? -2.005 0.234 13.668 1.00 98.62 194 VAL A CA 1
ATOM 1498 C C . VAL A 1 194 ? -3.346 -0.247 13.130 1.00 98.62 194 VAL A C 1
ATOM 1500 O O . VAL A 1 194 ? -4.016 -1.057 13.758 1.00 98.62 194 VAL A O 1
ATOM 1503 N N . ALA A 1 195 ? -3.704 0.223 11.948 1.00 98.31 195 ALA A N 1
ATOM 1504 C CA . ALA A 1 195 ? -4.789 -0.345 11.163 1.00 98.31 195 ALA A CA 1
ATOM 1505 C C . ALA A 1 195 ? -4.282 -0.589 9.746 1.00 98.31 195 ALA A C 1
ATOM 1507 O O . ALA A 1 195 ? -3.294 0.032 9.315 1.00 98.31 195 ALA A O 1
ATOM 1508 N N . PHE A 1 196 ? -4.932 -1.493 9.010 1.00 97.69 196 PHE A N 1
ATOM 1509 C CA . PHE A 1 196 ? -4.497 -1.758 7.644 1.00 97.69 196 PHE A CA 1
ATOM 1510 C C . PHE A 1 196 ? -4.715 -0.511 6.792 1.00 97.69 196 PHE A C 1
ATOM 1512 O O . PHE A 1 196 ? -3.751 0.025 6.248 1.00 97.69 196 PHE A O 1
ATOM 1519 N N . SER A 1 197 ? -5.931 0.036 6.809 1.00 96.75 197 SER A N 1
ATOM 1520 C CA . SER A 1 197 ? -6.280 1.305 6.173 1.00 96.75 197 SER A CA 1
ATOM 1521 C C . SER A 1 197 ? -6.579 2.382 7.220 1.00 96.75 197 SER A C 1
ATOM 1523 O O . SER A 1 197 ? -7.704 2.831 7.374 1.00 96.75 197 SER A O 1
ATOM 1525 N N . ALA A 1 198 ? -5.553 2.855 7.929 1.00 97.69 198 ALA A N 1
ATOM 1526 C CA . ALA A 1 198 ? -5.727 3.772 9.063 1.00 97.69 198 ALA A CA 1
ATOM 1527 C C . ALA A 1 198 ? -6.595 5.020 8.816 1.00 97.69 198 ALA A C 1
ATOM 1529 O O . ALA A 1 198 ? -7.255 5.495 9.737 1.00 97.69 198 ALA A O 1
ATOM 1530 N N . ASP A 1 199 ? -6.591 5.583 7.605 1.00 97.25 199 ASP A N 1
ATOM 1531 C CA . ASP A 1 199 ? -7.446 6.738 7.320 1.00 97.25 199 ASP A CA 1
ATOM 1532 C C . ASP A 1 199 ? -8.930 6.357 7.216 1.00 97.25 199 ASP A C 1
ATOM 1534 O O . ASP A 1 199 ? -9.791 7.163 7.558 1.00 97.25 199 ASP A O 1
ATOM 1538 N N . PHE A 1 200 ? -9.236 5.129 6.791 1.00 97.38 200 PHE A N 1
ATOM 1539 C CA . PHE A 1 200 ? -10.594 4.595 6.789 1.00 97.38 200 PHE A CA 1
ATOM 1540 C C . PHE A 1 200 ? -11.136 4.479 8.219 1.00 97.38 200 PHE A C 1
ATOM 1542 O O . PHE A 1 200 ? -12.124 5.143 8.533 1.00 97.38 200 PHE A O 1
ATOM 1549 N N . ASP A 1 201 ? -10.443 3.759 9.106 1.00 97.75 201 ASP A N 1
ATOM 1550 C CA . ASP A 1 201 ? -10.870 3.554 10.500 1.00 97.75 201 ASP A CA 1
ATOM 1551 C C . ASP A 1 201 ? -10.963 4.870 11.284 1.00 97.75 201 ASP A C 1
ATOM 1553 O O . ASP A 1 201 ? -11.914 5.114 12.033 1.00 97.75 201 ASP A O 1
ATOM 1557 N N . ARG A 1 202 ? -10.011 5.784 11.060 1.00 97.81 202 ARG A N 1
ATOM 1558 C CA . ARG A 1 202 ? -10.033 7.125 11.659 1.00 97.81 202 ARG A CA 1
ATOM 1559 C C . ARG A 1 202 ? -11.261 7.923 11.219 1.00 97.81 202 ARG A C 1
ATOM 1561 O O . ARG A 1 202 ? -11.881 8.601 12.042 1.00 97.81 202 ARG A O 1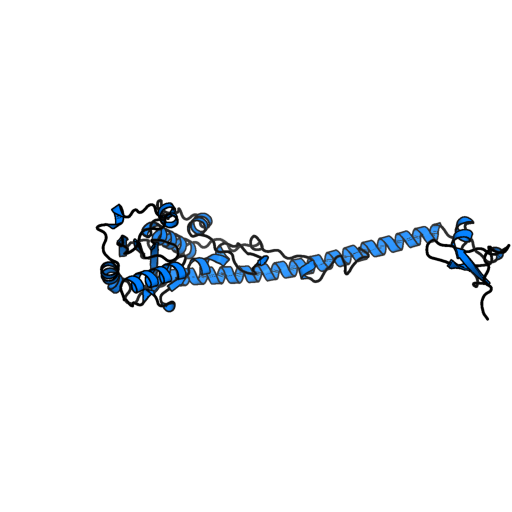
ATOM 1568 N N . ARG A 1 203 ? -11.626 7.871 9.931 1.00 97.62 203 ARG A N 1
ATOM 1569 C CA . ARG A 1 203 ? -12.843 8.529 9.424 1.00 97.62 203 ARG A CA 1
ATOM 1570 C C . ARG A 1 203 ? -14.105 7.860 9.961 1.00 97.62 203 ARG A C 1
ATOM 1572 O O . ARG A 1 203 ? -15.021 8.583 10.331 1.00 97.62 203 ARG A O 1
ATOM 1579 N N . ALA A 1 204 ? -14.137 6.535 10.084 1.00 97.88 204 ALA A N 1
ATOM 1580 C CA . ALA A 1 204 ? -15.255 5.812 10.691 1.00 97.88 204 ALA A CA 1
ATOM 1581 C C . ALA A 1 204 ? -15.477 6.230 12.158 1.00 97.88 204 ALA A C 1
ATOM 1583 O O . ALA A 1 204 ? -16.608 6.514 12.571 1.00 97.88 204 ALA A O 1
ATOM 1584 N N . CYS A 1 205 ? -14.391 6.384 12.928 1.00 97.56 205 CYS A N 1
ATOM 1585 C CA . CYS A 1 205 ? -14.431 6.965 14.273 1.00 97.56 205 CYS A CA 1
ATOM 1586 C C . CYS A 1 205 ? -14.993 8.395 14.253 1.00 97.56 205 CYS A C 1
ATOM 1588 O O . CYS A 1 205 ? -15.833 8.743 15.082 1.00 97.56 205 CYS A O 1
ATOM 1590 N N . ALA A 1 206 ? -14.563 9.227 13.297 1.00 97.75 206 ALA A N 1
ATOM 1591 C CA . ALA A 1 206 ? -15.032 10.606 13.168 1.00 97.75 206 ALA A CA 1
ATOM 1592 C C . ALA A 1 206 ? -16.528 10.694 12.824 1.00 97.75 206 ALA A C 1
ATOM 1594 O O . ALA A 1 206 ? -17.248 11.469 13.453 1.00 97.75 206 ALA A O 1
ATOM 1595 N N . THR A 1 207 ? -17.013 9.879 11.885 1.00 98.19 207 THR A N 1
ATOM 1596 C CA . THR A 1 207 ? -18.435 9.814 11.517 1.00 98.19 207 THR A CA 1
ATOM 1597 C C . THR A 1 207 ? -19.290 9.350 12.693 1.00 98.19 207 THR A C 1
ATOM 1599 O O . THR A 1 207 ? -20.313 9.965 12.997 1.00 98.19 207 THR A O 1
ATOM 1602 N N . SER A 1 208 ? -18.851 8.309 13.403 1.00 98.25 208 SER A N 1
ATOM 1603 C CA . SER A 1 208 ? -19.558 7.789 14.581 1.00 98.25 208 SER A CA 1
ATOM 1604 C C . SER A 1 208 ? -19.579 8.817 15.715 1.00 98.25 208 SER A C 1
ATOM 1606 O O . SER A 1 208 ? -20.610 9.045 16.340 1.00 98.25 208 SER A O 1
ATOM 1608 N N . ASN A 1 209 ? -18.473 9.531 15.935 1.00 97.81 209 ASN A N 1
ATOM 1609 C CA . ASN A 1 209 ? -18.423 10.641 16.884 1.00 97.81 209 ASN A CA 1
ATOM 1610 C C . ASN A 1 209 ? -19.395 11.766 16.518 1.00 97.81 209 ASN A C 1
ATOM 1612 O O . ASN A 1 209 ? -20.130 12.240 17.384 1.00 97.81 209 ASN A O 1
ATOM 1616 N N . ALA A 1 210 ? -19.423 12.173 15.247 1.00 97.69 210 ALA A N 1
ATOM 1617 C CA . ALA A 1 210 ? -20.296 13.237 14.765 1.00 97.69 210 ALA A CA 1
ATOM 1618 C C . ALA A 1 210 ? -21.783 12.896 14.958 1.00 97.69 210 ALA A C 1
ATOM 1620 O O . ALA A 1 210 ? -22.548 13.759 15.385 1.00 97.69 210 ALA A O 1
ATOM 1621 N N . ALA A 1 211 ? -22.176 11.636 14.738 1.00 97.62 211 ALA A N 1
ATOM 1622 C CA . ALA A 1 211 ? -23.547 11.164 14.949 1.00 97.62 211 ALA A CA 1
ATOM 1623 C C . ALA A 1 211 ? -24.023 11.274 16.412 1.00 97.62 211 ALA A C 1
ATOM 1625 O O . ALA A 1 211 ? -25.224 11.335 16.670 1.00 97.62 211 ALA A O 1
ATOM 1626 N N . HIS A 1 212 ? -23.089 11.332 17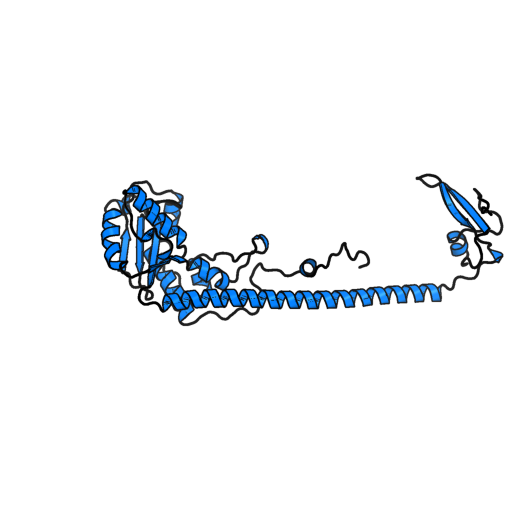.365 1.00 97.31 212 HIS A N 1
ATOM 1627 C CA . HIS A 1 212 ? -23.374 11.375 18.801 1.00 97.31 212 HIS A CA 1
ATOM 1628 C C . HIS A 1 212 ? -22.871 12.649 19.503 1.00 97.31 212 HIS A C 1
ATOM 1630 O O . HIS A 1 212 ? -22.962 12.742 20.725 1.00 97.31 212 HIS A O 1
ATOM 1636 N N . GLY A 1 213 ? -22.340 13.631 18.765 1.00 96.69 213 GLY A N 1
ATOM 1637 C CA . GLY A 1 213 ? -21.784 14.861 19.345 1.00 96.69 213 GLY A CA 1
ATOM 1638 C C . GLY A 1 213 ? -20.570 14.626 20.255 1.00 96.69 213 GLY A C 1
ATOM 1639 O O . GLY A 1 213 ? -20.385 15.348 21.233 1.00 96.69 213 GLY A O 1
ATOM 1640 N N . LEU A 1 214 ? -19.764 13.601 19.964 1.00 95.94 214 LEU A N 1
ATOM 1641 C CA . LEU A 1 214 ? -18.609 13.193 20.767 1.00 95.94 214 LEU A CA 1
ATOM 1642 C C . LEU A 1 214 ? -17.284 13.706 20.185 1.00 95.94 214 LEU A C 1
ATOM 1644 O O . LEU A 1 214 ? -17.170 14.007 19.000 1.00 95.94 214 LEU A O 1
ATOM 1648 N N . SER A 1 215 ? -16.251 13.746 21.027 1.00 91.19 215 SER A N 1
ATOM 1649 C CA . SER A 1 215 ? -14.864 13.998 20.628 1.00 91.19 215 SER A CA 1
ATOM 1650 C C . SER A 1 215 ? -13.932 13.097 21.432 1.00 91.19 215 SER A C 1
ATOM 1652 O O . SER A 1 215 ? -14.107 12.954 22.643 1.00 91.19 215 SER A O 1
ATOM 1654 N N . ASN A 1 216 ? -12.968 12.456 20.768 1.00 88.62 216 ASN A N 1
ATOM 1655 C CA . ASN A 1 216 ? -11.981 11.586 21.406 1.00 88.62 216 ASN A CA 1
ATOM 1656 C C . ASN A 1 216 ? -10.699 11.463 20.550 1.00 88.62 216 ASN A C 1
ATOM 1658 O O . ASN A 1 216 ? -10.712 11.832 19.373 1.00 88.62 216 ASN A O 1
ATOM 1662 N N . PRO A 1 217 ? -9.594 10.927 21.103 1.00 87.50 217 PRO A N 1
ATOM 1663 C CA . PRO A 1 217 ? -8.318 10.829 20.390 1.00 87.50 217 PRO A CA 1
ATOM 1664 C C . PRO A 1 217 ? -8.319 9.950 19.130 1.00 87.50 217 PRO A C 1
ATOM 1666 O O . PRO A 1 217 ? -7.424 10.108 18.306 1.00 87.50 217 PRO A O 1
ATOM 1669 N N . LEU A 1 218 ? -9.308 9.069 18.926 1.00 90.88 218 LEU A N 1
ATOM 1670 C CA . LEU A 1 218 ? -9.369 8.199 17.741 1.00 90.88 218 LEU A CA 1
ATOM 1671 C C . LEU A 1 218 ? -9.557 8.991 16.439 1.00 90.88 218 LEU A C 1
ATOM 1673 O O . LEU A 1 218 ? -9.336 8.451 15.361 1.00 90.88 218 LEU A O 1
ATOM 1677 N N . THR A 1 219 ? -9.917 10.276 16.500 1.00 93.12 219 THR A N 1
ATOM 1678 C CA . THR A 1 219 ? -9.961 11.144 15.312 1.00 93.12 219 THR A CA 1
ATOM 1679 C C . THR A 1 219 ? -8.623 11.821 14.990 1.00 93.12 219 THR A C 1
ATOM 1681 O O . THR A 1 219 ? -8.465 12.341 13.880 1.00 93.12 219 THR A O 1
ATOM 1684 N N . ASP A 1 220 ? -7.660 11.818 15.921 1.00 93.12 220 ASP A N 1
ATOM 1685 C CA . ASP A 1 220 ? -6.333 12.417 15.737 1.00 93.12 220 ASP A CA 1
ATOM 1686 C C . ASP A 1 220 ? -5.448 11.514 14.869 1.00 93.12 220 ASP A C 1
ATOM 1688 O O . ASP A 1 220 ? -5.185 10.360 15.199 1.00 93.12 220 ASP A O 1
ATOM 1692 N N . ALA A 1 221 ? -4.928 12.054 13.766 1.00 91.88 221 ALA A N 1
ATOM 1693 C CA . ALA A 1 221 ? -4.028 11.336 12.868 1.00 91.88 221 ALA A CA 1
ATOM 1694 C C . ALA A 1 221 ? -2.742 10.838 13.558 1.00 91.88 221 ALA A C 1
ATOM 1696 O O . ALA A 1 221 ? -2.180 9.823 13.145 1.00 91.88 221 ALA A O 1
ATOM 1697 N N . GLN A 1 222 ? -2.278 11.502 14.623 1.00 92.81 222 GLN A N 1
ATOM 1698 C CA . GLN A 1 222 ? -1.092 11.076 15.374 1.00 92.81 222 GLN A CA 1
ATOM 1699 C C . GLN A 1 222 ? -1.288 9.738 16.091 1.00 92.81 222 GLN A C 1
ATOM 1701 O O . GLN A 1 222 ? -0.299 9.034 16.331 1.00 92.81 222 GLN A O 1
ATOM 1706 N N . PHE A 1 223 ? -2.539 9.370 16.376 1.00 94.06 223 PHE A N 1
ATOM 1707 C CA . PHE A 1 223 ? -2.907 8.114 17.020 1.00 94.06 223 PHE A CA 1
ATOM 1708 C C . PHE A 1 223 ? -2.729 6.898 16.100 1.00 94.06 223 PHE A C 1
ATOM 1710 O O . PHE A 1 223 ? -2.609 5.775 16.582 1.00 94.06 223 PHE A O 1
ATOM 1717 N N . TRP A 1 224 ? -2.651 7.111 14.783 1.00 97.69 224 TRP A N 1
ATOM 1718 C CA . TRP A 1 224 ? -2.732 6.032 13.805 1.00 97.69 224 TRP A CA 1
ATOM 1719 C C . TRP A 1 224 ? -1.437 5.791 13.034 1.00 97.69 224 TRP A C 1
ATOM 1721 O O . TRP A 1 224 ? -0.686 6.708 12.685 1.00 97.69 224 TRP A O 1
ATOM 1731 N N . ARG A 1 225 ? -1.188 4.526 12.700 1.00 98.25 225 ARG A N 1
ATOM 1732 C CA . ARG A 1 225 ? -0.169 4.086 11.745 1.00 98.25 225 ARG A CA 1
ATOM 1733 C C . ARG A 1 225 ? -0.829 3.217 10.681 1.00 98.25 225 ARG A C 1
ATOM 1735 O O . ARG A 1 225 ? -1.559 2.287 10.995 1.00 98.25 225 ARG A O 1
ATOM 1742 N N . CYS A 1 226 ? -0.558 3.530 9.418 1.00 98.50 226 CYS A N 1
ATOM 1743 C CA . CYS A 1 226 ? -1.135 2.824 8.278 1.00 98.50 226 CYS A CA 1
ATOM 1744 C C . CYS A 1 226 ? -0.222 1.671 7.846 1.00 98.50 226 CYS A C 1
ATOM 1746 O O . CYS A 1 226 ? 0.861 1.921 7.300 1.00 98.50 226 CYS A O 1
ATOM 1748 N N . ALA A 1 227 ? -0.646 0.426 8.078 1.00 98.44 227 ALA A N 1
ATOM 1749 C CA . ALA A 1 227 ? 0.108 -0.748 7.645 1.00 98.44 227 ALA A CA 1
ATOM 1750 C C . ALA A 1 227 ? 0.072 -0.933 6.124 1.00 98.44 227 ALA A C 1
ATOM 1752 O O . ALA A 1 227 ? 1.110 -1.258 5.558 1.00 98.44 227 ALA A O 1
ATOM 1753 N N . MET A 1 228 ? -1.040 -0.623 5.447 1.00 98.25 228 MET A N 1
ATOM 1754 C CA . MET A 1 228 ? -1.143 -0.687 3.981 1.00 98.25 228 MET A CA 1
ATOM 1755 C C . MET A 1 228 ? -0.084 0.189 3.299 1.00 98.25 228 MET A C 1
ATOM 1757 O O . MET A 1 228 ? 0.629 -0.276 2.415 1.00 98.25 228 MET A O 1
ATOM 1761 N N . ASN A 1 229 ? 0.114 1.425 3.773 1.00 98.12 229 ASN A N 1
ATOM 1762 C CA . ASN A 1 229 ? 1.148 2.320 3.236 1.00 98.12 229 ASN A CA 1
ATOM 1763 C C . ASN A 1 229 ? 2.572 1.837 3.542 1.00 98.12 229 ASN A C 1
ATOM 1765 O O . ASN A 1 229 ? 3.489 2.072 2.758 1.00 98.12 229 ASN A O 1
ATOM 1769 N N . ALA A 1 230 ? 2.790 1.207 4.699 1.00 98.44 230 ALA A N 1
ATOM 1770 C CA . ALA A 1 230 ? 4.092 0.631 5.028 1.00 98.44 230 ALA A CA 1
ATOM 1771 C C . ALA A 1 230 ? 4.378 -0.645 4.219 1.00 98.44 230 ALA A C 1
ATOM 1773 O O . ALA A 1 230 ? 5.538 -0.909 3.907 1.00 98.44 230 ALA A O 1
ATOM 1774 N N . TYR A 1 231 ? 3.331 -1.393 3.869 1.00 98.56 231 TYR A N 1
ATOM 1775 C CA . TYR A 1 231 ? 3.398 -2.628 3.098 1.00 98.56 231 TYR A CA 1
ATOM 1776 C C . TYR A 1 231 ? 3.465 -2.398 1.586 1.00 98.56 231 TYR A C 1
ATOM 1778 O O . TYR A 1 231 ? 4.037 -3.225 0.895 1.00 98.56 231 TYR A O 1
ATOM 1786 N N . ALA A 1 232 ? 2.951 -1.287 1.051 1.00 98.38 232 ALA A N 1
ATOM 1787 C CA . ALA A 1 232 ? 2.938 -1.008 -0.391 1.00 98.38 232 ALA A CA 1
ATOM 1788 C C . ALA A 1 232 ? 4.275 -1.297 -1.125 1.00 98.38 232 ALA A C 1
ATOM 1790 O O . ALA A 1 232 ? 4.252 -2.046 -2.101 1.00 98.38 232 ALA A O 1
ATOM 1791 N N . PRO A 1 233 ? 5.455 -0.837 -0.650 1.00 98.25 233 PRO A N 1
ATOM 1792 C CA . PRO A 1 233 ? 6.731 -1.193 -1.279 1.00 98.25 233 PRO A CA 1
ATOM 1793 C C . PRO A 1 233 ? 7.197 -2.632 -1.008 1.00 98.25 233 PRO A C 1
ATOM 1795 O O . PRO A 1 233 ? 8.084 -3.117 -1.695 1.00 98.25 233 PRO A O 1
ATOM 1798 N N . ILE A 1 234 ? 6.642 -3.316 -0.005 1.00 98.44 234 ILE A N 1
ATOM 1799 C CA . ILE A 1 234 ? 6.886 -4.744 0.261 1.00 98.44 234 ILE A CA 1
ATOM 1800 C C . ILE A 1 234 ? 6.090 -5.605 -0.723 1.00 98.44 234 ILE A C 1
ATOM 1802 O O . ILE A 1 234 ? 6.597 -6.625 -1.178 1.00 98.44 234 ILE A O 1
ATOM 1806 N N . GLY A 1 235 ? 4.889 -5.147 -1.095 1.00 97.69 235 GLY A N 1
ATOM 1807 C CA . GLY A 1 235 ? 4.039 -5.781 -2.101 1.00 97.69 235 GLY A CA 1
ATOM 1808 C C . GLY A 1 235 ? 4.671 -5.854 -3.492 1.00 97.69 235 GLY A C 1
ATOM 1809 O O . GLY A 1 235 ? 4.295 -6.718 -4.269 1.00 97.69 235 GLY A O 1
ATOM 1810 N N . TRP A 1 236 ? 5.669 -5.007 -3.772 1.00 97.88 236 TRP A N 1
ATOM 1811 C CA . TRP A 1 236 ? 6.481 -5.021 -4.997 1.00 97.88 236 TRP A CA 1
ATOM 1812 C C . TRP A 1 236 ? 5.705 -4.750 -6.300 1.00 97.88 236 TRP A C 1
ATOM 1814 O O . TRP A 1 236 ? 6.133 -5.144 -7.381 1.00 97.88 236 TRP A O 1
ATOM 1824 N N . HIS A 1 237 ? 4.592 -4.015 -6.204 1.00 97.12 237 HIS A N 1
ATOM 1825 C CA . HIS A 1 237 ? 3.784 -3.582 -7.347 1.00 97.12 237 HIS A CA 1
ATOM 1826 C C . HIS A 1 237 ? 3.862 -2.061 -7.531 1.00 97.12 237 HIS A C 1
ATOM 1828 O O . HIS A 1 237 ? 3.453 -1.291 -6.656 1.00 97.12 237 HIS A O 1
ATOM 1834 N N . TRP A 1 238 ? 4.354 -1.623 -8.685 1.00 97.56 238 TRP A N 1
ATOM 1835 C CA . TRP A 1 238 ? 4.515 -0.223 -9.063 1.00 97.56 238 TRP A CA 1
ATOM 1836 C C . TRP A 1 238 ? 3.521 0.179 -10.158 1.00 97.56 238 TRP A C 1
ATOM 1838 O O . TRP A 1 238 ? 2.945 -0.658 -10.855 1.00 97.56 238 TRP A O 1
ATOM 1848 N N . SER A 1 239 ? 3.262 1.478 -10.277 1.00 96.31 239 SER A N 1
ATOM 1849 C CA . SER A 1 239 ? 2.439 2.035 -11.344 1.00 96.31 239 SER A CA 1
ATOM 1850 C C . SER A 1 239 ? 3.191 3.144 -12.064 1.00 96.31 239 SER A C 1
ATOM 1852 O O . SER A 1 239 ? 3.126 4.288 -11.617 1.00 96.31 239 SER A O 1
ATOM 1854 N N . ASP A 1 240 ? 3.808 2.847 -13.211 1.00 92.88 240 ASP A N 1
ATOM 1855 C CA . ASP A 1 240 ? 4.506 3.862 -14.022 1.00 92.88 240 ASP A CA 1
ATOM 1856 C C . ASP A 1 240 ? 3.609 5.056 -14.367 1.00 92.88 240 ASP A C 1
ATOM 1858 O O . ASP A 1 240 ? 4.017 6.203 -14.226 1.00 92.88 240 ASP A O 1
ATOM 1862 N N . TYR A 1 241 ? 2.333 4.805 -14.683 1.00 92.38 241 TYR A N 1
ATOM 1863 C CA . TYR A 1 241 ? 1.364 5.867 -14.980 1.00 92.38 241 TYR A CA 1
ATOM 1864 C C . TYR A 1 241 ? 1.167 6.878 -13.831 1.00 92.38 241 TYR A C 1
ATOM 1866 O O . TYR A 1 241 ? 0.900 8.050 -14.083 1.00 92.38 241 TYR A O 1
ATOM 1874 N N . HIS A 1 242 ? 1.268 6.436 -12.572 1.00 92.88 242 HIS A N 1
ATOM 1875 C CA . HIS A 1 242 ? 1.043 7.292 -11.399 1.00 92.88 242 HIS A CA 1
ATOM 1876 C C . HIS A 1 242 ? 2.343 7.684 -10.680 1.00 92.88 242 HIS A C 1
ATOM 1878 O O . HIS A 1 242 ? 2.317 8.581 -9.841 1.00 92.88 242 HIS A O 1
ATOM 1884 N N . GLY A 1 243 ? 3.468 7.030 -10.985 1.00 94.69 243 GLY A N 1
ATOM 1885 C CA . GLY A 1 243 ? 4.740 7.246 -10.298 1.00 94.69 243 GLY A CA 1
ATOM 1886 C C . GLY A 1 243 ? 4.708 6.861 -8.815 1.00 94.69 243 GLY A C 1
ATOM 1887 O O . GLY A 1 243 ? 5.383 7.495 -8.002 1.00 94.69 243 GLY A O 1
ATOM 1888 N N . GLU A 1 244 ? 3.908 5.858 -8.437 1.00 96.44 244 GLU A N 1
ATOM 1889 C CA . GLU A 1 244 ? 3.742 5.445 -7.040 1.00 96.44 244 GLU A CA 1
ATOM 1890 C C . GLU A 1 244 ? 3.537 3.934 -6.853 1.00 96.44 244 GLU A C 1
ATOM 1892 O O . GLU A 1 244 ? 3.191 3.189 -7.776 1.00 96.44 244 GLU A O 1
ATOM 1897 N N . TRP A 1 245 ? 3.740 3.483 -5.611 1.00 97.81 245 TRP A N 1
ATOM 1898 C CA . TRP A 1 245 ? 3.480 2.107 -5.195 1.00 97.81 245 TRP A CA 1
ATOM 1899 C C . TRP A 1 245 ? 1.985 1.821 -5.153 1.00 97.81 245 TRP A C 1
ATOM 1901 O O . TRP A 1 245 ? 1.224 2.551 -4.515 1.00 97.81 245 TRP A O 1
ATOM 1911 N N . ARG A 1 246 ? 1.573 0.696 -5.736 1.00 97.00 246 ARG A N 1
ATOM 1912 C CA . ARG A 1 246 ? 0.194 0.229 -5.622 1.00 97.00 246 ARG A CA 1
ATOM 1913 C C . ARG A 1 246 ? -0.059 -0.335 -4.232 1.00 97.00 246 ARG A C 1
ATOM 1915 O O . ARG A 1 246 ? 0.753 -1.068 -3.666 1.00 97.00 246 ARG A O 1
ATOM 1922 N N . TRP A 1 247 ? -1.228 -0.026 -3.687 1.00 96.25 247 TRP A N 1
ATOM 1923 C CA . TRP A 1 247 ? -1.683 -0.673 -2.465 1.00 96.25 247 TRP A CA 1
ATOM 1924 C C . TRP A 1 247 ? -2.038 -2.134 -2.726 1.00 96.25 247 TRP A C 1
ATOM 1926 O O . TRP A 1 247 ? -2.623 -2.486 -3.749 1.00 96.25 247 TRP A O 1
ATOM 1936 N N . THR A 1 248 ? -1.699 -2.979 -1.759 1.00 95.06 248 THR A N 1
ATOM 1937 C CA . THR A 1 248 ? -2.073 -4.394 -1.728 1.00 95.06 248 THR A CA 1
ATOM 1938 C C . THR A 1 248 ? -3.138 -4.569 -0.652 1.00 95.06 248 THR A C 1
ATOM 1940 O O . THR A 1 248 ? -2.980 -4.032 0.442 1.00 95.06 248 THR A O 1
ATOM 1943 N N . SER A 1 249 ? -4.231 -5.281 -0.943 1.00 94.69 249 SER A N 1
ATOM 1944 C CA . SER A 1 249 ? -5.268 -5.569 0.062 1.00 94.69 249 SER A CA 1
ATOM 1945 C C . SER A 1 249 ? -4.709 -6.430 1.200 1.00 94.69 249 SER A C 1
ATOM 1947 O O . SER A 1 249 ? -3.766 -7.188 0.977 1.00 94.69 249 SER A O 1
ATOM 1949 N N . LEU A 1 250 ? -5.304 -6.374 2.400 1.00 95.25 250 LEU A N 1
ATOM 1950 C CA . LEU A 1 250 ? -4.835 -7.170 3.547 1.00 95.25 250 LEU A CA 1
ATOM 1951 C C . LEU A 1 250 ? -4.807 -8.659 3.204 1.00 95.25 250 LEU A C 1
ATOM 1953 O O . LEU A 1 250 ? -3.803 -9.327 3.420 1.00 95.25 250 LEU A O 1
ATOM 1957 N N . ARG A 1 251 ? -5.871 -9.152 2.563 1.00 93.81 251 ARG A N 1
ATOM 1958 C CA . ARG A 1 251 ? -5.954 -10.533 2.084 1.00 93.81 251 ARG A CA 1
ATOM 1959 C C . ARG A 1 251 ? -4.786 -10.898 1.164 1.00 93.81 251 ARG A C 1
ATOM 1961 O O . ARG A 1 251 ? -4.168 -11.937 1.366 1.00 93.81 251 ARG A O 1
ATOM 1968 N N . ASN A 1 252 ? -4.475 -10.068 0.167 1.00 94.44 252 ASN A N 1
ATOM 1969 C CA . ASN A 1 252 ? -3.379 -10.355 -0.761 1.00 94.44 252 ASN A CA 1
ATOM 1970 C C . ASN A 1 252 ? -2.011 -10.220 -0.083 1.00 94.44 252 ASN A C 1
ATOM 1972 O O . ASN A 1 252 ? -1.127 -11.020 -0.364 1.00 94.44 252 ASN A O 1
ATOM 1976 N N . ALA A 1 253 ? -1.857 -9.278 0.848 1.00 96.25 253 ALA A N 1
ATOM 1977 C CA . ALA A 1 253 ? -0.649 -9.131 1.646 1.00 96.25 253 ALA A CA 1
ATOM 1978 C C . ALA A 1 253 ? -0.410 -10.360 2.538 1.00 96.25 253 ALA A C 1
ATOM 1980 O O . ALA A 1 253 ? 0.716 -10.838 2.626 1.00 96.25 253 ALA A O 1
ATOM 1981 N N . CYS A 1 254 ? -1.457 -10.911 3.160 1.00 95.88 254 CYS A N 1
ATOM 1982 C CA . CYS A 1 254 ? -1.385 -12.168 3.905 1.00 95.88 254 CYS A CA 1
ATOM 1983 C C . CYS A 1 254 ? -0.997 -13.336 2.989 1.00 95.88 254 CYS A C 1
ATOM 1985 O O . CYS A 1 254 ? -0.043 -14.048 3.295 1.00 95.88 254 CYS A O 1
ATOM 1987 N N . LEU A 1 255 ? -1.664 -13.479 1.836 1.00 94.69 255 LEU A N 1
ATOM 1988 C CA . LEU A 1 255 ? -1.352 -14.525 0.855 1.00 94.69 255 LEU A CA 1
ATOM 1989 C C . LEU A 1 255 ? 0.096 -14.449 0.358 1.00 94.69 255 LEU A C 1
ATOM 1991 O O . LEU A 1 255 ? 0.764 -15.471 0.290 1.00 94.69 255 LEU A O 1
ATOM 1995 N N . GLN A 1 256 ? 0.598 -13.249 0.063 1.00 95.38 256 GLN A N 1
ATOM 1996 C CA . GLN A 1 256 ? 1.974 -13.035 -0.388 1.00 95.38 256 GLN A CA 1
ATOM 1997 C C . GLN A 1 256 ? 3.018 -13.424 0.672 1.00 95.38 256 GLN A C 1
ATOM 1999 O O . GLN A 1 256 ? 4.163 -13.696 0.328 1.00 95.38 256 GLN A O 1
ATOM 2004 N N . GLN A 1 257 ? 2.647 -13.426 1.956 1.00 95.94 257 GLN A N 1
ATOM 2005 C CA . GLN A 1 257 ? 3.545 -13.756 3.070 1.00 95.94 257 GLN A CA 1
ATOM 2006 C C . GLN A 1 257 ? 3.290 -15.148 3.661 1.00 95.94 257 GLN A C 1
ATOM 2008 O O . GLN A 1 257 ? 3.810 -15.455 4.738 1.00 95.94 257 GLN A O 1
ATOM 2013 N N . ASP A 1 258 ? 2.488 -15.974 2.984 1.00 94.44 258 ASP A N 1
ATOM 2014 C CA . ASP A 1 258 ? 2.049 -17.290 3.460 1.00 94.44 258 ASP A CA 1
ATOM 2015 C C . ASP A 1 258 ? 1.388 -17.237 4.848 1.00 94.44 258 ASP A C 1
ATOM 2017 O O . ASP A 1 258 ? 1.495 -18.161 5.656 1.00 94.44 258 ASP A O 1
ATOM 2021 N N . VAL A 1 259 ? 0.709 -16.129 5.148 1.00 92.50 259 VAL A N 1
ATOM 2022 C CA . VAL A 1 259 ? -0.095 -15.978 6.359 1.00 92.50 259 VAL A CA 1
ATOM 2023 C C . VAL A 1 259 ? -1.513 -16.414 6.016 1.00 92.50 259 VAL A C 1
ATOM 2025 O O . VAL A 1 259 ? -2.135 -15.791 5.149 1.00 92.50 259 VAL A O 1
ATOM 2028 N N . PRO A 1 260 ? -2.049 -17.471 6.653 1.00 80.81 260 PRO A N 1
ATOM 2029 C CA . PRO A 1 260 ? -3.416 -17.883 6.398 1.00 80.81 260 PRO A CA 1
ATOM 2030 C C . PRO A 1 260 ? -4.345 -16.729 6.791 1.00 80.81 260 PRO A C 1
ATOM 2032 O O . PRO A 1 260 ? -4.284 -16.274 7.936 1.00 80.81 260 PRO A O 1
ATOM 2035 N N . PRO A 1 261 ? -5.181 -16.219 5.869 1.00 65.94 261 PRO A N 1
ATOM 2036 C CA . PRO A 1 261 ? -6.230 -15.299 6.264 1.00 65.94 261 PRO A CA 1
ATOM 2037 C C . PRO A 1 261 ? -7.140 -16.057 7.231 1.00 65.94 261 PRO A C 1
ATOM 2039 O O . PRO A 1 261 ? -7.525 -17.196 6.951 1.00 65.94 261 PRO A O 1
ATOM 2042 N N . GLU A 1 262 ? -7.451 -15.468 8.381 1.00 62.16 262 GLU A N 1
ATOM 2043 C CA . GLU A 1 262 ? -8.442 -16.067 9.268 1.00 62.16 262 GLU A CA 1
ATOM 2044 C C . GLU A 1 262 ? -9.770 -16.243 8.524 1.00 62.16 262 GLU A C 1
ATOM 2046 O O . GLU A 1 262 ? -10.063 -15.522 7.568 1.00 62.16 262 GLU A O 1
ATOM 2051 N N . ALA A 1 263 ? -10.570 -17.228 8.935 1.00 54.81 263 ALA A N 1
ATOM 2052 C CA . ALA A 1 263 ? -11.763 -17.648 8.199 1.00 54.81 263 ALA A CA 1
ATOM 2053 C C . ALA A 1 263 ? -12.795 -16.518 7.968 1.00 54.81 263 ALA A C 1
ATOM 2055 O O . ALA A 1 263 ? -13.650 -16.658 7.096 1.00 54.81 263 ALA A O 1
ATOM 2056 N N . GLU A 1 264 ? -12.694 -15.396 8.693 1.00 65.56 264 GLU A N 1
ATOM 2057 C CA . GLU A 1 264 ? -13.627 -14.266 8.652 1.00 65.56 264 GLU A CA 1
ATOM 2058 C C . GLU A 1 264 ? -12.920 -12.899 8.479 1.00 65.56 264 GLU A C 1
ATOM 2060 O O . GLU A 1 264 ? -13.142 -11.979 9.257 1.00 65.56 264 GLU A O 1
ATOM 2065 N N . THR A 1 265 ? -12.090 -12.699 7.443 1.00 66.38 265 THR A N 1
ATOM 2066 C CA . THR A 1 265 ? -11.441 -11.384 7.168 1.00 66.38 265 THR A CA 1
ATOM 2067 C C . THR A 1 265 ? -12.400 -10.227 6.828 1.00 66.38 265 THR A C 1
ATOM 2069 O O . THR A 1 265 ? -11.936 -9.138 6.509 1.00 66.38 265 THR A O 1
ATOM 2072 N N . HIS A 1 266 ? -13.712 -10.471 6.812 1.00 79.88 266 HIS A N 1
ATOM 2073 C CA . HIS A 1 266 ? -14.771 -9.466 6.627 1.00 79.88 266 HIS A CA 1
ATOM 2074 C C . HIS A 1 266 ? -15.547 -9.209 7.928 1.00 79.88 266 HIS A C 1
ATOM 2076 O O . HIS A 1 266 ? -16.728 -8.863 7.915 1.00 79.88 266 HIS A O 1
ATOM 2082 N N . ARG A 1 267 ? -14.892 -9.506 9.049 1.00 93.81 267 ARG A N 1
ATOM 2083 C CA . ARG A 1 267 ? -15.301 -9.181 10.407 1.00 93.81 267 ARG A CA 1
ATOM 2084 C C . ARG A 1 267 ? -14.139 -8.456 11.053 1.00 93.81 267 ARG A C 1
ATOM 2086 O O . ARG A 1 267 ? -12.987 -8.855 10.851 1.00 93.81 267 ARG A O 1
ATOM 2093 N N . ALA A 1 268 ? -14.439 -7.469 11.891 1.00 96.25 268 ALA A N 1
ATOM 2094 C CA . ALA A 1 268 ? -13.404 -6.608 12.461 1.00 96.25 268 ALA A CA 1
ATOM 2095 C C . ALA A 1 268 ? -12.344 -7.413 13.236 1.00 96.25 268 ALA A C 1
ATOM 2097 O O . ALA A 1 268 ? -11.146 -7.151 13.146 1.00 96.25 268 ALA A O 1
ATOM 2098 N N . LEU A 1 269 ? -12.759 -8.439 13.992 1.00 96.50 269 LEU A N 1
ATOM 2099 C CA . LEU A 1 269 ? -11.804 -9.268 14.730 1.00 96.50 269 LEU A CA 1
ATOM 2100 C C . LEU A 1 269 ? -10.871 -10.037 13.784 1.00 96.50 269 LEU A C 1
ATOM 2102 O O . LEU A 1 269 ? -9.656 -9.983 13.969 1.00 96.50 269 LEU A O 1
ATOM 2106 N N . GLY A 1 270 ? -11.421 -10.682 12.753 1.00 95.25 270 GLY A N 1
ATOM 2107 C CA . GLY A 1 270 ? -10.630 -11.444 11.788 1.00 95.25 270 GLY A CA 1
ATOM 2108 C C . GLY A 1 270 ? -9.669 -10.562 10.987 1.00 95.25 270 GLY A C 1
ATOM 2109 O O . GLY A 1 270 ? -8.527 -10.952 10.744 1.00 95.25 270 GLY A O 1
ATOM 2110 N N . GLY A 1 271 ? -10.081 -9.343 10.621 1.00 95.62 271 GLY A N 1
ATOM 2111 C CA . GLY A 1 271 ? -9.202 -8.353 9.993 1.00 95.62 271 GLY A CA 1
ATOM 2112 C C . GLY A 1 271 ? -8.063 -7.905 10.915 1.00 95.62 271 GLY A C 1
ATOM 2113 O O . GLY A 1 271 ? -6.888 -7.941 10.527 1.00 95.62 271 GLY A O 1
ATOM 2114 N N . ALA A 1 272 ? -8.375 -7.571 12.171 1.00 97.12 272 ALA A N 1
ATOM 2115 C CA . ALA A 1 272 ? -7.382 -7.175 13.168 1.00 97.12 272 ALA A CA 1
ATOM 2116 C C . ALA A 1 272 ? -6.363 -8.294 13.462 1.00 97.12 272 ALA A C 1
ATOM 2118 O O . ALA A 1 272 ? -5.154 -8.044 13.514 1.00 97.12 272 ALA A O 1
ATOM 2119 N N . GLN A 1 273 ? -6.821 -9.539 13.612 1.00 96.88 273 GLN A N 1
ATOM 2120 C CA . GLN A 1 273 ? -5.948 -10.687 13.860 1.00 96.88 273 GLN A CA 1
ATOM 2121 C C . GLN A 1 273 ? -5.119 -11.066 12.622 1.00 96.88 273 GLN A C 1
ATOM 2123 O O . GLN A 1 273 ? -3.921 -11.332 12.751 1.00 96.88 273 GLN A O 1
ATOM 2128 N N . ALA A 1 274 ? -5.683 -10.984 11.411 1.00 96.94 274 ALA A N 1
ATOM 2129 C CA . ALA A 1 274 ? -4.926 -11.179 10.173 1.00 96.94 274 ALA A CA 1
ATOM 2130 C C . ALA A 1 274 ? -3.789 -10.153 10.029 1.00 96.94 274 ALA A C 1
ATOM 2132 O O . ALA A 1 274 ? -2.666 -10.508 9.655 1.00 96.94 274 ALA A O 1
ATOM 2133 N N . LEU A 1 275 ? -4.038 -8.888 10.382 1.00 97.56 275 LEU A N 1
ATOM 2134 C CA . LEU A 1 275 ? -2.996 -7.864 10.424 1.00 97.56 275 LEU A CA 1
ATOM 2135 C C . LEU A 1 275 ? -1.936 -8.165 11.498 1.00 97.56 275 LEU A C 1
ATOM 2137 O O . LEU A 1 275 ? -0.740 -8.015 11.237 1.00 97.56 275 LEU A O 1
ATOM 2141 N N . ALA A 1 276 ? -2.341 -8.638 12.678 1.00 97.50 276 ALA A N 1
ATOM 2142 C CA . ALA A 1 276 ? -1.418 -9.048 13.738 1.00 97.50 276 ALA A CA 1
ATOM 2143 C C . ALA A 1 276 ? -0.492 -10.187 13.282 1.00 97.50 276 ALA A C 1
ATOM 2145 O O . ALA A 1 276 ? 0.733 -10.110 13.440 1.00 97.50 276 ALA A O 1
ATOM 2146 N N . ALA A 1 277 ? -1.059 -11.198 12.623 1.00 96.94 277 ALA A N 1
ATOM 2147 C CA . ALA A 1 277 ? -0.321 -12.313 12.047 1.00 96.94 277 ALA A CA 1
ATOM 2148 C C . ALA A 1 277 ? 0.631 -11.855 10.928 1.00 96.94 277 ALA A C 1
ATOM 2150 O O . ALA A 1 277 ? 1.801 -12.242 10.920 1.00 96.94 277 ALA A O 1
ATOM 2151 N N . LEU A 1 278 ? 0.181 -10.965 10.034 1.00 97.62 278 LEU A N 1
ATOM 2152 C CA . LEU A 1 278 ? 1.016 -10.374 8.984 1.00 97.62 278 LEU A CA 1
ATOM 2153 C C . LEU A 1 278 ? 2.213 -9.613 9.565 1.00 97.62 278 LEU A C 1
ATOM 2155 O O . LEU A 1 278 ? 3.352 -9.821 9.143 1.00 97.62 278 LEU A O 1
ATOM 2159 N N . MET A 1 279 ? 1.983 -8.748 10.555 1.00 98.00 279 MET A N 1
ATOM 2160 C CA . MET A 1 279 ? 3.055 -7.994 11.210 1.00 98.00 279 MET A CA 1
ATOM 2161 C C . MET A 1 279 ? 4.036 -8.911 11.947 1.00 98.00 279 MET A C 1
ATOM 2163 O O . MET A 1 279 ? 5.250 -8.683 11.893 1.00 98.00 279 MET A O 1
ATOM 2167 N N . THR A 1 280 ? 3.531 -9.964 12.590 1.00 97.50 280 THR A N 1
ATOM 2168 C CA . THR A 1 280 ? 4.352 -10.984 13.255 1.00 97.50 280 THR A CA 1
ATOM 2169 C C . THR A 1 280 ? 5.212 -11.745 12.250 1.00 97.50 280 THR A C 1
ATOM 2171 O O . THR A 1 280 ? 6.416 -11.897 12.477 1.00 97.50 280 THR A O 1
ATOM 2174 N N . ARG A 1 281 ? 4.646 -12.152 11.105 1.00 97.31 281 ARG A N 1
ATOM 2175 C CA . ARG A 1 281 ? 5.384 -12.802 10.014 1.00 97.31 281 ARG A CA 1
ATOM 2176 C C . ARG A 1 281 ? 6.510 -11.908 9.517 1.00 97.31 281 ARG A C 1
ATOM 2178 O O . ARG A 1 281 ? 7.661 -12.313 9.589 1.00 97.31 281 ARG A O 1
ATOM 2185 N N . LEU A 1 282 ? 6.212 -10.667 9.131 1.00 97.50 282 LEU A N 1
ATOM 2186 C CA . LEU A 1 282 ? 7.213 -9.715 8.627 1.00 97.50 282 LEU A CA 1
ATOM 2187 C C . LEU A 1 282 ? 8.319 -9.392 9.648 1.00 97.50 282 LEU A C 1
ATOM 2189 O O . LEU A 1 282 ? 9.437 -9.035 9.270 1.00 97.50 282 LEU A O 1
ATOM 2193 N N . SER A 1 283 ? 8.023 -9.504 10.943 1.00 96.12 283 SER A N 1
ATOM 2194 C CA . SER A 1 283 ? 8.998 -9.237 12.004 1.00 96.12 283 SER A CA 1
ATOM 2195 C C . SER A 1 283 ? 9.886 -10.433 12.331 1.00 96.12 283 SER A C 1
ATOM 2197 O O . SER A 1 283 ? 11.075 -10.248 12.573 1.00 96.12 283 SER A O 1
ATOM 2199 N N . SER A 1 284 ? 9.326 -11.643 12.336 1.00 95.75 284 SER A N 1
ATOM 2200 C CA . SER A 1 284 ? 10.033 -12.872 12.726 1.00 95.75 284 SER A CA 1
ATOM 2201 C C . SER A 1 284 ? 10.767 -13.538 11.563 1.00 95.75 284 SER A C 1
ATOM 2203 O O . SER A 1 284 ? 11.860 -14.068 11.742 1.00 95.75 284 SER A O 1
ATOM 2205 N N . ALA A 1 285 ? 10.190 -13.474 10.369 1.00 96.44 285 ALA A N 1
ATOM 2206 C CA . ALA A 1 285 ? 10.760 -13.987 9.140 1.00 96.44 285 ALA A CA 1
ATOM 2207 C C . ALA A 1 285 ? 10.340 -13.029 8.019 1.00 96.44 285 ALA A C 1
ATOM 2209 O O . ALA A 1 285 ? 9.252 -13.177 7.485 1.00 96.44 285 ALA A O 1
ATOM 2210 N N . PRO A 1 286 ? 11.099 -11.984 7.678 1.00 95.12 286 PRO A N 1
ATOM 2211 C CA . PRO A 1 286 ? 10.754 -11.147 6.531 1.00 95.12 286 PRO A CA 1
ATOM 2212 C C . PRO A 1 286 ? 10.916 -11.926 5.211 1.00 95.12 286 PRO A C 1
ATOM 2214 O O . PRO A 1 286 ? 11.729 -12.851 5.155 1.00 95.12 286 PRO A O 1
ATOM 2217 N N . PRO A 1 287 ? 10.168 -11.578 4.147 1.00 95.25 287 PRO A N 1
ATOM 2218 C CA . PRO A 1 287 ? 10.417 -12.127 2.817 1.00 95.25 287 PRO A CA 1
ATOM 2219 C C . PRO A 1 287 ? 11.806 -11.716 2.315 1.00 95.25 287 PRO A C 1
ATOM 2221 O O . PRO A 1 287 ? 12.395 -10.740 2.794 1.00 95.25 287 PRO A O 1
ATOM 2224 N N . GLU A 1 288 ? 12.331 -12.455 1.341 1.00 96.31 288 GLU A N 1
ATOM 2225 C CA . GLU A 1 288 ? 13.587 -12.088 0.691 1.00 96.31 288 GLU A CA 1
ATOM 2226 C C . GLU A 1 288 ? 13.439 -10.767 -0.070 1.00 96.31 288 GLU A C 1
ATOM 2228 O O . GLU A 1 288 ? 12.380 -10.444 -0.613 1.00 96.31 288 GLU A O 1
ATOM 2233 N N . LEU A 1 289 ? 14.516 -9.981 -0.086 1.00 96.81 289 LEU A N 1
ATOM 2234 C CA . LEU A 1 289 ? 14.553 -8.738 -0.840 1.00 96.81 289 LEU A CA 1
ATOM 2235 C C . LEU A 1 289 ? 14.579 -9.061 -2.344 1.00 96.81 289 LEU A C 1
ATOM 2237 O O . LEU A 1 289 ? 15.502 -9.756 -2.774 1.00 96.81 289 LEU A O 1
ATOM 2241 N N . PRO A 1 290 ? 13.650 -8.527 -3.154 1.00 97.06 290 PRO A N 1
ATOM 2242 C CA . PRO A 1 290 ? 13.630 -8.822 -4.581 1.00 97.06 290 PRO A CA 1
ATOM 2243 C C . PRO A 1 290 ? 14.878 -8.316 -5.316 1.00 97.06 290 PRO A C 1
ATOM 2245 O O . PRO A 1 290 ? 15.414 -7.244 -5.015 1.00 97.06 290 PRO A O 1
ATOM 2248 N N . THR A 1 291 ? 15.326 -9.088 -6.307 1.00 97.25 291 THR A N 1
ATOM 2249 C CA . THR A 1 291 ? 16.514 -8.801 -7.134 1.00 97.25 291 THR A CA 1
ATOM 2250 C C . THR A 1 291 ? 16.171 -8.308 -8.539 1.00 97.25 291 THR A C 1
ATOM 2252 O O . THR A 1 291 ? 17.073 -8.075 -9.336 1.00 97.25 291 THR A O 1
ATOM 2255 N N . THR A 1 292 ? 14.886 -8.173 -8.853 1.00 97.06 292 THR A N 1
ATOM 2256 C CA . THR A 1 292 ? 14.360 -7.666 -10.126 1.00 97.06 292 THR A CA 1
ATOM 2257 C C . THR A 1 292 ? 13.496 -6.441 -9.870 1.00 97.06 292 THR A C 1
ATOM 2259 O O . THR A 1 292 ? 13.027 -6.243 -8.746 1.00 97.06 292 THR A O 1
ATOM 2262 N N . LEU A 1 293 ? 13.267 -5.627 -10.903 1.00 97.50 293 LEU A N 1
ATOM 2263 C CA . LEU A 1 293 ? 12.395 -4.457 -10.805 1.00 97.50 293 LEU A CA 1
ATOM 2264 C C . LEU A 1 293 ? 10.987 -4.815 -10.286 1.00 97.50 293 LEU A C 1
ATOM 2266 O O . LEU A 1 293 ? 10.547 -5.958 -10.454 1.00 97.50 293 LEU A O 1
ATOM 2270 N N . PRO A 1 294 ? 10.294 -3.865 -9.629 1.00 97.62 294 PRO A N 1
ATOM 2271 C CA . PRO A 1 294 ? 8.889 -4.009 -9.263 1.00 97.62 294 PRO A CA 1
ATOM 2272 C C . PRO A 1 294 ? 7.993 -4.358 -10.447 1.00 97.62 294 PRO A C 1
ATOM 2274 O O . PRO A 1 294 ? 8.183 -3.854 -11.553 1.00 97.62 294 PRO A O 1
ATOM 2277 N N . ASP A 1 295 ? 6.955 -5.151 -10.191 1.00 96.44 295 ASP A N 1
ATOM 2278 C CA . ASP A 1 295 ? 5.945 -5.450 -11.200 1.00 96.44 295 ASP A CA 1
ATOM 2279 C C . ASP A 1 295 ? 5.273 -4.149 -11.651 1.00 96.44 295 ASP A C 1
ATOM 2281 O O . ASP A 1 295 ? 4.749 -3.397 -10.826 1.00 96.44 295 ASP A O 1
ATOM 2285 N N . GLY A 1 296 ? 5.253 -3.897 -12.961 1.00 94.12 296 GLY A N 1
ATOM 2286 C CA . GLY A 1 296 ? 4.676 -2.677 -13.532 1.00 94.12 296 GLY A CA 1
ATOM 2287 C C . GLY A 1 296 ? 5.603 -1.459 -13.526 1.00 94.12 296 GLY A C 1
ATOM 2288 O O . GLY A 1 296 ? 5.115 -0.366 -13.808 1.00 94.12 296 GLY A O 1
ATOM 2289 N N . MET A 1 297 ? 6.890 -1.645 -13.205 1.00 95.62 297 MET A N 1
ATOM 2290 C CA . MET A 1 297 ? 7.956 -0.677 -13.465 1.00 95.62 297 MET A CA 1
ATOM 2291 C C . MET A 1 297 ? 8.714 -1.058 -14.736 1.00 95.62 297 MET A C 1
ATOM 2293 O O . MET A 1 297 ? 9.166 -2.196 -14.875 1.00 95.62 297 MET A O 1
ATOM 2297 N N . THR A 1 298 ? 8.869 -0.101 -15.643 1.00 92.12 298 THR A N 1
ATOM 2298 C CA . THR A 1 298 ? 9.604 -0.254 -16.899 1.00 92.12 298 THR A CA 1
ATOM 2299 C C . THR A 1 298 ? 10.671 0.827 -17.034 1.00 92.12 298 THR A C 1
ATOM 2301 O O . THR A 1 298 ? 10.470 1.964 -16.619 1.00 92.12 298 THR A O 1
ATOM 2304 N N . VAL A 1 299 ? 11.824 0.446 -17.584 1.00 90.44 299 VAL A N 1
ATOM 2305 C CA . VAL A 1 299 ? 12.888 1.357 -18.018 1.00 90.44 299 VAL A CA 1
ATOM 2306 C C . VAL A 1 299 ? 13.125 1.059 -19.491 1.00 90.44 299 VAL A C 1
ATOM 2308 O O . VAL A 1 299 ? 13.265 -0.100 -19.883 1.00 90.44 299 VAL A O 1
ATOM 2311 N N . THR A 1 300 ? 13.100 2.091 -20.316 1.00 85.81 300 THR A N 1
ATOM 2312 C CA . THR A 1 300 ? 13.096 1.988 -21.774 1.00 85.81 300 THR A CA 1
ATOM 2313 C C . THR A 1 300 ? 14.230 2.800 -22.388 1.00 85.81 300 THR A C 1
ATOM 2315 O O . THR A 1 300 ? 14.847 3.640 -21.738 1.00 85.81 300 THR A O 1
ATOM 2318 N N . GLU A 1 301 ? 14.498 2.572 -23.674 1.00 79.56 301 GLU A N 1
ATOM 2319 C CA . GLU A 1 301 ? 15.461 3.383 -24.428 1.00 79.56 301 GLU A CA 1
ATOM 2320 C C . GLU A 1 301 ? 15.024 4.865 -24.505 1.00 79.56 301 GLU A C 1
ATOM 2322 O O . GLU A 1 301 ? 15.865 5.761 -24.535 1.00 79.56 301 GLU A O 1
ATOM 2327 N N . GLU A 1 302 ? 13.718 5.155 -24.443 1.00 81.00 302 GLU A N 1
ATOM 2328 C CA . GLU A 1 302 ? 13.213 6.536 -24.394 1.00 81.00 302 GLU A CA 1
ATOM 2329 C C . GLU A 1 302 ? 13.653 7.266 -23.110 1.00 81.00 302 GLU A C 1
ATOM 2331 O O . GLU A 1 302 ? 13.927 8.467 -23.149 1.00 81.00 302 GLU A O 1
ATOM 2336 N N . ASP A 1 303 ? 13.812 6.545 -21.993 1.00 81.38 303 ASP A N 1
ATOM 2337 C CA . ASP A 1 303 ? 14.238 7.114 -20.705 1.00 81.38 303 ASP A CA 1
ATOM 2338 C C . ASP A 1 303 ? 15.706 7.569 -20.703 1.00 81.38 303 ASP A C 1
ATOM 2340 O O . ASP A 1 303 ? 16.085 8.451 -19.930 1.00 81.38 303 ASP A O 1
ATOM 2344 N N . VAL A 1 304 ? 16.529 7.018 -21.601 1.00 81.88 304 VAL A N 1
ATOM 2345 C CA . VAL A 1 304 ? 17.918 7.457 -21.841 1.00 81.88 304 VAL A CA 1
ATOM 2346 C C . VAL A 1 304 ? 18.019 8.465 -22.994 1.00 81.88 304 VAL A C 1
ATOM 2348 O O . VAL A 1 304 ? 19.107 8.800 -23.455 1.00 81.88 304 VAL A O 1
ATOM 2351 N N . GLY A 1 305 ? 16.881 8.997 -23.453 1.00 71.19 305 GLY A N 1
ATOM 2352 C CA . GLY A 1 305 ? 16.826 10.016 -24.499 1.00 71.19 305 GLY A CA 1
ATOM 2353 C C . GLY A 1 305 ? 17.032 9.472 -25.911 1.00 71.19 305 GLY A C 1
ATOM 2354 O O . GLY A 1 305 ? 17.317 10.248 -26.821 1.00 71.19 305 GLY A O 1
ATOM 2355 N N . TRP A 1 306 ? 16.892 8.161 -26.120 1.00 72.12 306 TRP A N 1
ATOM 2356 C CA . TRP A 1 306 ? 16.880 7.596 -27.463 1.00 72.12 306 TRP A CA 1
ATOM 2357 C C . TRP A 1 306 ? 15.483 7.696 -28.079 1.00 72.12 306 TRP A C 1
ATOM 2359 O O . TRP A 1 306 ? 14.489 7.299 -27.477 1.00 72.12 306 TRP A O 1
ATOM 2369 N N . SER A 1 307 ? 15.407 8.179 -29.322 1.00 65.69 307 SER A N 1
ATOM 2370 C CA . SER A 1 307 ? 14.180 8.152 -30.119 1.00 65.69 307 SER A CA 1
ATOM 2371 C C . SER A 1 307 ? 14.457 7.657 -31.542 1.00 65.69 307 SER A C 1
ATOM 2373 O O . SER A 1 307 ? 15.407 8.125 -32.186 1.00 65.69 307 SER A O 1
ATOM 2375 N N . PRO A 1 308 ? 13.595 6.784 -32.101 1.00 61.66 308 PRO A N 1
ATOM 2376 C CA . PRO A 1 308 ? 13.646 6.411 -33.514 1.00 61.66 308 PRO A CA 1
ATOM 2377 C C . PRO A 1 308 ? 13.556 7.619 -34.462 1.00 61.66 308 PRO A C 1
ATOM 2379 O O . PRO A 1 308 ? 14.090 7.579 -35.571 1.00 61.66 308 PRO A O 1
ATOM 2382 N N . GLU A 1 309 ? 12.889 8.700 -34.042 1.00 60.03 309 GLU A N 1
ATOM 2383 C CA . GLU A 1 309 ? 12.683 9.907 -34.853 1.00 60.03 309 GLU A CA 1
ATOM 2384 C C . GLU A 1 309 ? 13.932 10.799 -34.916 1.00 60.03 309 GLU A C 1
ATOM 2386 O O . GLU A 1 309 ? 14.190 11.432 -35.943 1.00 60.03 309 GLU A O 1
ATOM 2391 N N . GLU A 1 310 ? 14.743 10.812 -33.853 1.00 61.38 310 GLU A N 1
ATOM 2392 C CA . GLU A 1 310 ? 16.007 11.561 -33.785 1.00 61.38 310 GLU A CA 1
ATOM 2393 C C . GLU A 1 310 ? 17.167 10.825 -34.481 1.00 61.38 310 GLU A C 1
ATOM 2395 O O . GLU A 1 310 ? 18.211 11.410 -34.797 1.00 61.38 310 GLU A O 1
ATOM 2400 N N . HIS A 1 311 ? 16.965 9.545 -34.804 1.00 62.03 311 HIS A N 1
ATOM 2401 C CA . HIS A 1 311 ? 17.925 8.693 -35.501 1.00 62.03 311 HIS A CA 1
ATOM 2402 C C . HIS A 1 311 ? 17.320 8.010 -36.747 1.00 62.03 311 HIS A C 1
ATOM 2404 O O . HIS A 1 311 ? 17.381 6.786 -36.873 1.00 62.03 311 HIS A O 1
ATOM 2410 N N . PRO A 1 312 ? 16.823 8.777 -37.742 1.00 54.53 312 PRO A N 1
ATOM 2411 C CA . PRO A 1 312 ? 16.076 8.256 -38.898 1.00 54.53 312 PRO A CA 1
ATOM 2412 C C . PRO A 1 312 ? 16.914 7.414 -39.878 1.00 54.53 312 PRO A C 1
ATOM 2414 O O . PRO A 1 312 ? 16.382 6.865 -40.841 1.00 54.53 312 PRO A O 1
ATOM 2417 N N . ASP A 1 313 ? 18.232 7.349 -39.674 1.00 52.31 313 ASP A N 1
ATOM 2418 C CA . ASP A 1 313 ? 19.179 6.575 -40.481 1.00 52.31 313 ASP A CA 1
ATOM 2419 C C . ASP A 1 313 ? 19.473 5.167 -39.918 1.00 52.31 313 ASP A C 1
ATOM 2421 O O . ASP A 1 313 ? 20.367 4.476 -40.433 1.00 52.31 313 ASP A O 1
ATOM 2425 N N . TRP A 1 314 ? 18.737 4.744 -38.887 1.00 51.62 314 TRP A N 1
ATOM 2426 C CA . TRP A 1 314 ? 18.656 3.343 -38.464 1.00 51.62 314 TRP A CA 1
ATOM 2427 C C . TRP A 1 314 ? 18.045 2.416 -39.522 1.00 51.62 314 TRP A C 1
ATOM 2429 O O . TRP A 1 314 ? 17.169 2.861 -40.297 1.00 51.62 314 TRP A O 1
#

Sequence (314 aa):
MTLPVHREIPDGLNHKTGLKRLGLSPTGDVLALYEYRTRKGYERCNLYAVAAAAPIDRAGEAQARKTRKLARDARRLELQAHFAEEVATLEAEALSAAQAHWRKGLKKLQRWAAAPNMLILDTETTGLAGQIIEIAVVRLDGTPLVNTLVRPTVAIEEGAHRVHGLTEADLRDAPSWPEVLALLSPVMQGHWCVAFSADFDRRACATSNAAHGLSNPLTDAQFWRCAMNAYAPIGWHWSDYHGEWRWTSLRNACLQQDVPPEAETHRALGGAQALAALMTRLSSAPPELPTTLPDGMTVTEEDVGWSPEEHPDW

pLDDT: mean 92.59, std 8.61, range [51.62, 98.62]

InterPro domains:
  IPR012337 Ribonuclease H-like superfamily [SSF53098] (117-280)
  IPR013520 Ribonuclease H-like domain [PF00929] (119-278)
  IPR013520 Ribonuclease H-like domain [SM00479] (117-288)
  IPR036397 Ribonuclease H superfamily [G3DSA:3.30.420.10] (111-285)

Radius of gyration: 38.38 Å; chains: 1; bounding box: 66×52×109 Å

Secondary structure (DSSP, 8-state):
-PPPEESSPPTTEEEHHHHHHTTEE--S---EEEEEEETTEEEEEEEEEGGG-EE--HHHHHHHHHHHHHHHHHHHHHHHHHHHHHHHHHHHHHHHHHHHHHHHHHHHHHHHHT-TTEEEEEEEESSTT--EEEEEEE-TT--EEEEEE-B-SSPPPHHHHHHH---HHHHTTSPBHHHHHHHHHHHHTT-EEEETTHHHHHHHHHHHHHHHT---GGG-GGGEEEHHHHHHHHHTBEETTTTEEPP--HHHHHHHTTPPPPTTTTSHHHHHHHHHHHHHHHHHSPPPPPSSPPBT----GGGGT--TTT-TT-

Foldseek 3Di:
DDAAEDQDADPQKDFQVVCVVVQWGADDDQRHWHWYADPVGIDITTIGGSVRTDGDPPVVVVVVVVVVVVVLVVVVVVVVVVLVVVLVVVQVVLLVVLLVLLVQLLVVLLVLLPDPQEKAKFFQALDQLGATQWIWIARLQLHTQDTFGAAGPDHRDPVSCVQQVDHNVNRVPTHHPVVVCVSVVVSNVSHAYEYQALVSQLSNNVNSCVRVVHDDCSVPPVRYDHSQSSCQSVLLADAPVVRDGDGDDLCRLCVVLVNDQPPRCSHGSSVRSSVSSSSVSSNPPNDDRDPGHGHNDDRDSVNVVDDCVVVVSD